Protein AF-A0A0N4YK88-F1 (afdb_monomer)

pLDDT: mean 79.23, std 15.69, range [32.47, 96.56]

Radius of gyration: 29.11 Å; Cα contacts (8 Å, |Δi|>4): 295; chains: 1; bounding box: 66×44×92 Å

InterPro domains:
  IPR011989 Armadillo-like helical [G3DSA:1.25.10.10] (13-300)
  IPR016024 Armadillo-type fold [SSF48371] (65-293)
  IPR019538 26S proteasome non-ATPase regulatory subunit 5 [PF10508] (66-195)
  IPR019538 26S proteasome non-ATPase regulatory subunit 5 [PF10508] (202-301)
  IPR019538 26S proteasome non-ATPase regulatory subunit 5 [PTHR13554] (64-194)

Foldseek 3Di:
DLLVVLLVDDLVVLVVVLLVCLVPVVPCVVVPPPNLLSSLLSNLLPQPDPVPPDDDRHDDPSNLVSLLVLLVQCVDPDPVSVLSSLVSLLSNLLRDLRSLVCSVPSCSLVSLLVQCVVLVPDPPSVSSNLSSLSSCLSSCLNPLCVCVVRVVNVVSLVVCVLVVVVDDPVSNVSSVSSVCSLVVDPSSVVSVCVNCPPQRVVLSVQCVVDPCSLVVLVVQLQDPDVVSVVVSLVVLLVQLLHQSSVVSQVPDPCSLVVLLQQQSDPDPVSSVSSLVSLVSNLPDPHPVCDPVNNVSSVVSVVDDHDDPVVVVVD

Nearest PDB structures (foldseek):
  5vqi-assembly1_B  TM=4.913E-01  e=1.282E-03  Neurospora crassa
  3bct-assembly1_A  TM=4.184E-01  e=1.782E-03  Mus musculus
  7vps-assembly2_B  TM=5.059E-01  e=8.883E-03  Nakaseomyces glabratus CBS 138
  8eic-assembly1_A  TM=4.258E-01  e=2.198E-02  Homo sapiens
  8eib-assembly1_A  TM=3.967E-01  e=2.487E-02  Homo sapiens

Solvent-accessible surface area (backbone atoms only — not comparable to full-atom values): 17555 Å² total; per-residue (Å²): 108,69,39,62,52,53,62,72,46,60,70,69,58,50,51,52,50,51,45,52,49,56,78,38,42,88,76,42,61,87,70,37,94,51,59,51,54,29,50,50,34,37,43,25,62,45,62,56,54,80,92,62,74,90,64,98,68,67,93,49,83,73,48,47,68,57,55,51,50,44,49,51,33,57,72,44,91,49,63,68,54,20,48,52,32,43,51,27,53,24,40,19,22,61,46,33,69,72,44,24,50,53,47,62,71,63,52,40,57,63,55,42,48,54,47,37,60,55,25,73,78,36,94,82,32,71,66,56,34,58,48,34,51,52,29,50,24,36,39,28,58,76,40,43,64,46,54,71,77,40,62,67,53,55,59,51,43,50,50,44,57,74,44,37,88,79,44,54,76,68,56,41,51,49,26,52,54,32,50,48,30,42,59,66,43,68,67,23,43,54,50,49,44,71,72,58,33,68,61,53,52,51,48,53,59,55,53,73,70,36,90,61,41,69,60,49,46,57,52,44,42,71,44,99,42,69,72,54,20,47,52,33,49,53,49,48,50,63,38,51,75,31,72,62,37,43,54,54,45,71,70,36,87,65,42,62,61,56,74,62,43,73,79,80,48,87,47,72,65,56,39,48,53,54,51,50,40,53,51,51,50,65,71,43,92,50,84,87,58,37,74,71,55,40,52,57,59,54,43,58,78,68,56,75,77,79,55,73,76,60,65,77,74,110

Sequence (314 aa):
MLLTTLETSPPHVVAALAVHLAAHQDVVTPLLNGVAQAVLVAFARRINHPDTYEQKGHYTAALEPMLQSLVNELSSDDVLVALTAMDALSDVAIGSPAAAEIVNESGAPQKIYHLLQSSKDAPDGGFIYPSCVKFFGSLCRVYPNLIVTFPSFVPAVIDMVMHFDLLDPAQRMLAFDTFAQIAYKREAKENLQNQLGDDLLLSQWFSYLGPPMPSVLLSLVQKPFPDLRMSALHTFGSLLSHHFGIQVFLGTTGFLDWLLDQSTEHEWEAGRLKADIIRSLINSNSPLIDAPLKLRMQAYFIAPKRNPEVEMML

Mean predicted aligned error: 13.58 Å

Structure (mmCIF, N/CA/C/O backbone):
data_AF-A0A0N4YK88-F1
#
_entry.id   AF-A0A0N4YK88-F1
#
loop_
_atom_site.group_PDB
_atom_site.id
_atom_site.type_symbol
_atom_site.label_atom_id
_atom_site.label_alt_id
_atom_site.label_comp_id
_atom_site.label_asym_id
_atom_site.label_entity_id
_atom_site.label_seq_id
_atom_site.pdbx_PDB_ins_code
_atom_site.Cartn_x
_atom_site.Cartn_y
_atom_site.Cartn_z
_atom_site.occupancy
_atom_site.B_iso_or_equiv
_atom_site.auth_seq_id
_atom_site.auth_comp_id
_atom_site.auth_asym_id
_atom_site.auth_atom_id
_atom_site.pdbx_PDB_model_num
ATOM 1 N N . MET A 1 1 ? -31.159 1.424 19.587 1.00 50.00 1 MET A N 1
ATOM 2 C CA . MET A 1 1 ? -31.870 2.497 20.315 1.00 50.00 1 MET A CA 1
ATOM 3 C C . MET A 1 1 ? -30.966 3.138 21.347 1.00 50.00 1 MET A C 1
ATOM 5 O O . MET A 1 1 ? -30.686 4.306 21.190 1.00 50.00 1 MET A O 1
ATOM 9 N N . LEU A 1 2 ? -30.458 2.396 22.337 1.00 56.22 2 LEU A N 1
ATOM 10 C CA . LEU A 1 2 ? -29.668 2.965 23.435 1.00 56.22 2 LEU A CA 1
ATOM 11 C C . LEU A 1 2 ? -28.347 3.623 22.983 1.00 56.22 2 LEU A C 1
ATOM 13 O O . LEU A 1 2 ? -28.059 4.732 23.415 1.00 56.22 2 LEU A O 1
ATOM 17 N N . LEU A 1 3 ? -27.608 3.003 22.051 1.00 53.44 3 LEU A N 1
ATOM 18 C CA . LEU A 1 3 ? -26.428 3.608 21.409 1.00 53.44 3 LEU A CA 1
ATOM 19 C C . LEU A 1 3 ? -26.774 4.951 20.752 1.00 53.44 3 LEU A C 1
ATOM 21 O O . LEU A 1 3 ? -26.141 5.959 21.033 1.00 53.44 3 LEU A O 1
ATOM 25 N N . THR A 1 4 ? -27.832 4.973 19.944 1.00 55.41 4 THR A N 1
ATOM 26 C CA . THR A 1 4 ? -28.309 6.173 19.253 1.00 55.41 4 THR A CA 1
ATOM 27 C C . THR A 1 4 ? -28.736 7.264 20.239 1.00 55.41 4 THR A C 1
ATOM 29 O O . THR A 1 4 ? -28.420 8.433 20.041 1.00 55.41 4 THR A O 1
ATOM 32 N N . THR A 1 5 ? -29.386 6.905 21.353 1.00 60.38 5 THR A N 1
ATOM 33 C CA . THR A 1 5 ? -29.720 7.871 22.411 1.00 60.38 5 THR A CA 1
ATOM 34 C C . THR A 1 5 ? -28.464 8.439 23.074 1.00 60.38 5 THR A C 1
ATOM 36 O O . THR A 1 5 ? -28.380 9.645 23.308 1.00 60.38 5 THR A O 1
ATOM 39 N N . LEU A 1 6 ? -27.467 7.596 23.353 1.00 61.59 6 LEU A N 1
ATOM 40 C CA . LEU A 1 6 ? -26.198 8.011 23.956 1.00 61.59 6 LEU A CA 1
ATOM 41 C C . LEU A 1 6 ? -25.365 8.885 23.012 1.00 61.59 6 LEU A C 1
ATOM 43 O O . LEU A 1 6 ? -24.774 9.866 23.460 1.00 61.59 6 LEU A O 1
ATOM 47 N N . GLU A 1 7 ? -25.384 8.600 21.711 1.00 58.22 7 GLU A N 1
ATOM 48 C CA . GLU A 1 7 ? -24.771 9.436 20.673 1.00 58.22 7 GLU A CA 1
ATOM 49 C C . GLU A 1 7 ? -25.406 10.827 20.608 1.00 58.22 7 GLU A C 1
ATOM 51 O O . GLU A 1 7 ? -24.705 11.814 20.415 1.00 58.22 7 GLU A O 1
ATOM 56 N N . THR A 1 8 ? -26.716 10.935 20.841 1.00 64.88 8 THR A N 1
ATOM 57 C CA . THR A 1 8 ? -27.416 12.232 20.887 1.00 64.88 8 THR A CA 1
ATOM 58 C C . THR A 1 8 ? -27.347 12.942 22.246 1.00 64.88 8 THR A C 1
ATOM 60 O O . THR A 1 8 ? -27.716 14.109 22.345 1.00 64.88 8 THR A O 1
ATOM 63 N N . SER A 1 9 ? -26.869 12.275 23.304 1.00 61.91 9 SER A N 1
ATOM 64 C CA . SER A 1 9 ? -26.809 12.839 24.666 1.00 61.91 9 SER A CA 1
ATOM 65 C C . SER A 1 9 ? -25.660 13.854 24.824 1.00 61.91 9 SER A C 1
ATOM 67 O O . SER A 1 9 ? -24.787 13.905 23.970 1.00 61.91 9 SER A O 1
ATOM 69 N N . PRO A 1 10 ? -25.582 14.677 25.880 1.00 64.81 10 PRO A N 1
ATOM 70 C CA . PRO A 1 10 ? -24.392 15.498 26.141 1.00 64.81 10 PRO A CA 1
ATOM 71 C C . PRO A 1 10 ? -23.176 14.665 26.617 1.00 64.81 10 PRO A C 1
ATOM 73 O O . PRO A 1 10 ? -23.370 13.696 27.354 1.00 64.81 10 PRO A O 1
ATOM 76 N N . PRO A 1 11 ? -21.918 15.043 26.299 1.00 59.09 11 PRO A N 1
ATOM 77 C CA . PRO A 1 11 ? -20.722 14.259 26.656 1.00 59.09 11 PRO A CA 1
ATOM 78 C C . PRO A 1 11 ? -20.557 13.995 28.161 1.00 59.09 11 PRO A C 1
ATOM 80 O O . PRO A 1 11 ? -20.231 12.881 28.567 1.00 59.09 11 PRO A O 1
ATOM 83 N N . HIS A 1 12 ? -20.852 14.990 29.004 1.00 62.16 12 HIS A N 1
ATOM 84 C CA . HIS A 1 12 ? -20.774 14.856 30.463 1.00 62.16 12 HIS A CA 1
ATOM 85 C C . HIS A 1 12 ? -21.791 13.848 31.027 1.00 62.16 12 HIS A C 1
ATOM 87 O O . HIS A 1 12 ? -21.511 13.201 32.032 1.00 62.16 12 HIS A O 1
ATOM 93 N N . VAL A 1 13 ? -22.946 13.671 30.369 1.00 65.69 13 VAL A N 1
ATOM 94 C CA . VAL A 1 13 ? -23.957 12.670 30.753 1.00 65.69 13 VAL A CA 1
ATOM 95 C C . VAL A 1 13 ? -23.439 11.265 30.468 1.00 65.69 13 VAL A C 1
ATOM 97 O O . VAL A 1 13 ? -23.564 10.381 31.311 1.00 65.69 13 VAL A O 1
ATOM 100 N N . VAL A 1 14 ? -22.803 11.069 29.309 1.00 63.84 14 VAL A N 1
ATOM 101 C CA . VAL A 1 14 ? -22.200 9.782 28.936 1.00 63.84 14 VAL A CA 1
ATOM 102 C C . VAL A 1 14 ? -21.034 9.443 29.870 1.00 63.84 14 VAL A C 1
ATOM 104 O O . VAL A 1 14 ? -20.944 8.313 30.337 1.00 63.84 14 VAL A O 1
ATOM 107 N N . ALA A 1 15 ? -20.191 10.423 30.213 1.00 60.78 15 ALA A N 1
ATOM 108 C CA . ALA A 1 15 ? -19.085 10.237 31.152 1.00 60.78 15 ALA A CA 1
ATOM 109 C C . ALA A 1 15 ? -19.565 9.901 32.575 1.00 60.78 15 ALA A C 1
ATOM 111 O O . ALA A 1 15 ? -19.050 8.973 33.194 1.00 60.78 15 ALA A O 1
ATOM 112 N N . ALA A 1 16 ? -20.577 10.607 33.088 1.00 64.88 16 ALA A N 1
ATOM 113 C CA . ALA A 1 16 ? -21.151 10.317 34.402 1.00 64.88 16 ALA A CA 1
ATOM 114 C C . ALA A 1 16 ? -21.800 8.925 34.448 1.00 64.88 16 ALA A C 1
ATOM 116 O O . ALA A 1 16 ? -21.626 8.196 35.424 1.00 64.88 16 ALA A O 1
ATOM 117 N N . LEU A 1 17 ? -22.501 8.534 33.377 1.00 68.38 17 LEU A N 1
ATOM 118 C CA . LEU A 1 17 ? -23.075 7.199 33.243 1.00 68.38 17 LEU A CA 1
ATOM 119 C C . LEU A 1 17 ? -21.982 6.125 33.210 1.00 68.38 17 LEU A C 1
ATOM 121 O O . LEU A 1 17 ? -22.100 5.124 33.906 1.00 68.38 17 LEU A O 1
ATOM 125 N N . ALA A 1 18 ? -20.905 6.349 32.455 1.00 64.44 18 ALA A N 1
ATOM 126 C CA . ALA A 1 18 ? -19.758 5.451 32.391 1.00 64.44 18 ALA A CA 1
ATOM 127 C C . ALA A 1 18 ? -19.110 5.258 33.777 1.00 64.44 18 ALA A C 1
ATOM 129 O O . ALA A 1 18 ? -18.973 4.128 34.238 1.00 64.44 18 ALA A O 1
ATOM 130 N N . VAL A 1 19 ? -18.819 6.346 34.499 1.00 64.19 19 VAL A N 1
ATOM 131 C CA . VAL A 1 19 ? -18.274 6.283 35.871 1.00 64.19 19 VAL A CA 1
ATOM 132 C C . VAL A 1 19 ? -19.220 5.543 36.822 1.00 64.19 19 VAL A C 1
ATOM 134 O O . VAL A 1 19 ? -18.773 4.731 37.630 1.00 64.19 19 VAL A O 1
ATOM 137 N N . HIS A 1 20 ? -20.528 5.784 36.716 1.00 69.50 20 HIS A N 1
ATOM 138 C CA . HIS A 1 20 ? -21.523 5.101 37.541 1.00 69.50 20 HIS A CA 1
ATOM 139 C C . HIS A 1 20 ? -21.586 3.594 37.249 1.00 69.50 20 HIS A C 1
ATOM 141 O O . HIS A 1 20 ? -21.640 2.790 38.175 1.00 69.50 20 HIS A O 1
ATOM 147 N N . LEU A 1 21 ? -21.525 3.199 35.974 1.00 66.31 21 LEU A N 1
ATOM 148 C CA . LEU A 1 21 ? -21.486 1.793 35.564 1.00 66.31 21 LEU A CA 1
ATOM 149 C C . LEU A 1 21 ? -20.201 1.101 36.037 1.00 66.31 21 LEU A C 1
ATOM 151 O O . LEU A 1 21 ? -20.267 -0.026 36.522 1.00 66.31 21 LEU A O 1
ATOM 155 N N . ALA A 1 22 ? -19.054 1.782 35.948 1.00 61.84 22 ALA A N 1
ATOM 156 C CA . ALA A 1 22 ? -17.775 1.273 36.440 1.00 61.84 22 ALA A CA 1
ATOM 157 C C . ALA A 1 22 ? -17.793 1.045 37.961 1.00 61.84 22 ALA A C 1
ATOM 159 O O . ALA A 1 22 ? -17.325 0.014 38.436 1.00 61.84 22 ALA A O 1
ATOM 160 N N . ALA A 1 23 ? -18.384 1.971 38.723 1.00 67.56 23 ALA A N 1
ATOM 161 C CA . ALA A 1 23 ? -18.494 1.878 40.180 1.00 67.56 23 ALA A CA 1
ATOM 162 C C . ALA A 1 23 ? -19.473 0.792 40.670 1.00 67.56 23 ALA A C 1
ATOM 164 O O . ALA A 1 23 ? -19.439 0.424 41.844 1.00 67.56 23 ALA A O 1
ATOM 165 N N . HIS A 1 24 ? -20.344 0.283 39.794 1.00 68.44 24 HIS A N 1
ATOM 166 C CA . HIS A 1 24 ? -21.363 -0.718 40.117 1.00 68.44 24 HIS A CA 1
ATOM 167 C C . HIS A 1 24 ? -21.248 -1.977 39.246 1.00 68.44 24 HIS A C 1
ATOM 169 O O . HIS A 1 24 ? -22.262 -2.604 38.930 1.00 68.44 24 HIS A O 1
ATOM 175 N N . GLN A 1 25 ? -20.023 -2.365 38.871 1.00 58.56 25 GLN A N 1
ATOM 176 C CA . GLN A 1 25 ? -19.756 -3.519 38.006 1.00 58.56 25 GLN A CA 1
ATOM 177 C C . GLN A 1 25 ? -20.543 -4.767 38.431 1.00 58.56 25 GLN A C 1
ATOM 179 O O . GLN A 1 25 ? -21.223 -5.361 37.602 1.00 58.56 25 GLN A O 1
ATOM 184 N N . ASP A 1 26 ? -20.554 -5.117 39.713 1.00 58.25 26 ASP A N 1
ATOM 185 C CA . ASP A 1 26 ? -21.172 -6.335 40.260 1.00 58.25 26 ASP A CA 1
ATOM 186 C C . ASP A 1 26 ? -22.677 -6.457 39.946 1.00 58.25 26 ASP A C 1
ATOM 188 O O . ASP A 1 26 ? -23.192 -7.549 39.708 1.00 58.25 26 ASP A O 1
ATOM 192 N N . VAL A 1 27 ? -23.384 -5.323 39.930 1.00 58.81 27 VAL A N 1
ATOM 193 C CA . VAL A 1 27 ? -24.835 -5.243 39.684 1.00 58.81 27 VAL A CA 1
ATOM 194 C C . VAL A 1 27 ? -25.131 -5.169 38.192 1.00 58.81 27 VAL A C 1
ATOM 196 O O . VAL A 1 27 ? -26.159 -5.658 37.724 1.00 58.81 27 VAL A O 1
ATOM 199 N N . VAL A 1 28 ? -24.232 -4.540 37.441 1.00 53.88 28 VAL A N 1
ATOM 200 C CA . VAL A 1 28 ? -24.436 -4.259 36.027 1.00 53.88 28 VAL A CA 1
ATOM 201 C C . VAL A 1 28 ? -24.018 -5.471 35.189 1.00 53.88 28 VAL A C 1
ATOM 203 O O . VAL A 1 28 ? -24.766 -5.827 34.293 1.00 53.88 28 VAL A O 1
ATOM 206 N N . THR A 1 29 ? -22.936 -6.185 35.521 1.00 52.03 29 THR A N 1
ATOM 207 C CA . THR A 1 29 ? -22.368 -7.328 34.757 1.00 52.03 29 THR A CA 1
ATOM 208 C C . THR A 1 29 ? -23.395 -8.335 34.191 1.00 52.03 29 THR A C 1
ATOM 210 O O . THR A 1 29 ? -23.269 -8.699 33.023 1.00 52.03 29 THR A O 1
ATOM 213 N N . PRO A 1 30 ? -24.462 -8.747 34.907 1.00 50.50 30 PRO A N 1
ATOM 214 C CA . PRO A 1 30 ? -25.495 -9.643 34.360 1.00 50.50 30 PRO A CA 1
ATOM 215 C C . PRO A 1 30 ? -26.410 -9.007 33.292 1.00 50.50 30 PRO A C 1
ATOM 217 O O . PRO A 1 30 ? -27.019 -9.712 32.493 1.00 50.50 30 PRO A O 1
ATOM 220 N N . LEU A 1 31 ? -26.532 -7.678 33.281 1.00 45.66 31 LEU A N 1
ATOM 221 C CA . LEU A 1 31 ? -27.325 -6.875 32.339 1.00 45.66 31 LEU A CA 1
ATOM 222 C C . LEU A 1 31 ? -26.514 -6.457 31.086 1.00 45.66 31 LEU A C 1
ATOM 224 O O . LEU A 1 31 ? -27.048 -5.764 30.217 1.00 45.66 31 LEU A O 1
ATOM 228 N N . LEU A 1 32 ? -25.226 -6.831 30.991 1.00 49.31 32 LEU A N 1
ATOM 229 C CA . LEU A 1 32 ? -24.221 -6.149 30.157 1.00 49.31 32 LEU A CA 1
ATOM 230 C C . LEU A 1 32 ? -23.923 -6.701 28.761 1.00 49.31 32 LEU A C 1
ATOM 232 O O . LEU A 1 32 ? -23.046 -6.149 28.106 1.00 49.31 32 LE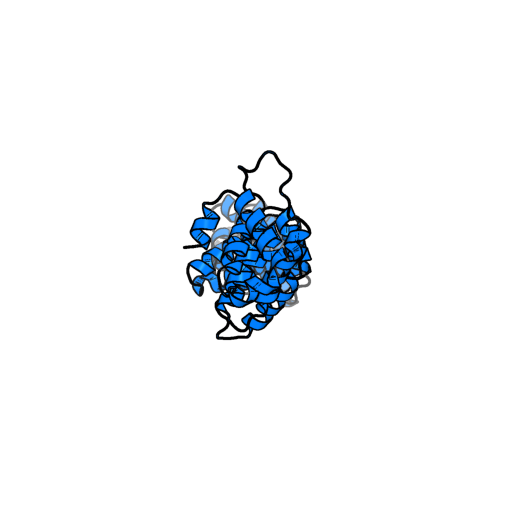U A O 1
ATOM 236 N N . ASN A 1 33 ? -24.673 -7.651 28.210 1.00 54.03 33 ASN A N 1
ATOM 237 C CA . ASN A 1 33 ? -24.388 -8.158 26.852 1.00 54.03 33 ASN A CA 1
ATOM 238 C C . ASN A 1 33 ? -24.760 -7.190 25.695 1.00 54.03 33 ASN A C 1
ATOM 240 O O . ASN A 1 33 ? -24.930 -7.615 24.561 1.00 54.03 33 ASN A O 1
ATOM 244 N N . GLY A 1 34 ? -24.893 -5.880 25.941 1.00 50.47 34 GLY A N 1
ATOM 245 C CA . GLY A 1 34 ? -25.107 -4.901 24.861 1.00 50.47 34 GLY A CA 1
ATOM 246 C C . GLY A 1 34 ? -25.202 -3.436 25.297 1.00 50.47 34 GLY A C 1
ATOM 247 O O . GLY A 1 34 ? -24.898 -2.532 24.520 1.00 50.47 34 GLY A O 1
ATOM 248 N N . VAL A 1 35 ? -25.575 -3.168 26.554 1.00 48.41 35 VAL A N 1
ATOM 249 C CA . VAL A 1 35 ? -25.682 -1.797 27.094 1.00 48.41 35 VAL A CA 1
ATOM 250 C C . VAL A 1 35 ? -24.301 -1.209 27.414 1.00 48.41 35 VAL A C 1
ATOM 252 O O . VAL A 1 35 ? -24.068 -0.050 27.082 1.00 48.41 35 VAL A O 1
ATOM 255 N N . ALA A 1 36 ? -23.357 -1.989 27.967 1.00 52.53 36 ALA A N 1
ATOM 256 C CA . ALA A 1 36 ? -21.974 -1.524 28.157 1.00 52.53 36 ALA A CA 1
ATOM 257 C C . ALA A 1 36 ? -21.275 -1.302 26.828 1.00 52.53 36 ALA A C 1
ATOM 259 O O . ALA A 1 36 ? -20.644 -0.268 26.697 1.00 52.53 36 ALA A O 1
ATOM 260 N N . GLN A 1 37 ? -21.426 -2.193 25.844 1.00 50.75 37 GLN A N 1
ATOM 261 C CA . GLN A 1 37 ? -20.883 -1.969 24.502 1.00 50.75 37 GLN A CA 1
ATOM 262 C C . GLN A 1 37 ? -21.411 -0.674 23.893 1.00 50.75 37 GLN A C 1
ATOM 264 O O . GLN A 1 37 ? -20.630 0.130 23.403 1.00 50.75 37 GLN A O 1
ATOM 269 N N . ALA A 1 38 ? -22.717 -0.410 23.987 1.00 51.31 38 ALA A N 1
ATOM 270 C CA . ALA A 1 38 ? -23.281 0.840 23.493 1.00 51.31 38 ALA A CA 1
ATOM 271 C C . ALA A 1 38 ? -22.736 2.074 24.236 1.00 51.31 38 ALA A C 1
ATOM 273 O O . ALA A 1 38 ? -22.419 3.083 23.612 1.00 51.31 38 ALA A O 1
ATOM 274 N N . VAL A 1 39 ? -22.591 2.007 25.561 1.00 54.28 39 VAL A N 1
ATOM 275 C CA . VAL A 1 39 ? -22.012 3.102 26.356 1.00 54.28 39 VAL A CA 1
ATOM 276 C C . VAL A 1 39 ? -20.521 3.271 26.079 1.00 54.28 39 VAL A C 1
ATOM 278 O O . VAL A 1 39 ? -20.078 4.400 25.925 1.00 54.28 39 VAL A O 1
ATOM 281 N N . LEU A 1 40 ? -19.767 2.183 25.945 1.00 52.56 40 LEU A N 1
ATOM 282 C CA . LEU A 1 40 ? -18.345 2.158 25.613 1.00 52.56 40 LEU A CA 1
ATOM 283 C C . LEU A 1 40 ? -18.089 2.705 24.214 1.00 52.56 40 LEU A C 1
ATOM 285 O O . LEU A 1 40 ? -17.214 3.544 24.075 1.00 52.56 40 LEU A O 1
ATOM 289 N N . VAL A 1 41 ? -18.870 2.300 23.209 1.00 52.44 41 VAL A N 1
ATOM 290 C CA . VAL A 1 41 ? -18.798 2.805 21.827 1.00 52.44 41 VAL A CA 1
ATOM 291 C C . VAL A 1 41 ? -19.184 4.286 21.774 1.00 52.44 41 VAL A C 1
ATOM 293 O O . VAL A 1 41 ? -18.472 5.089 21.175 1.00 52.44 41 VAL A O 1
ATOM 296 N N . ALA A 1 42 ? -20.282 4.688 22.423 1.00 56.69 42 ALA A N 1
ATOM 297 C CA . ALA A 1 42 ? -20.707 6.090 22.453 1.00 56.69 42 ALA A CA 1
ATOM 298 C C . ALA A 1 42 ? -19.720 6.983 23.224 1.00 56.69 42 ALA A C 1
ATOM 300 O O . ALA A 1 42 ? -19.500 8.135 22.847 1.00 56.69 42 ALA A O 1
ATOM 301 N N . PHE A 1 43 ? -19.118 6.452 24.290 1.00 56.84 43 PHE A N 1
ATOM 302 C CA . PHE A 1 43 ? -18.058 7.109 25.043 1.00 56.84 43 PHE A CA 1
ATOM 303 C C . PHE A 1 43 ? -16.786 7.217 24.197 1.00 56.84 43 PHE A C 1
ATOM 305 O O . PHE A 1 43 ? -16.267 8.316 24.019 1.00 56.84 43 PHE A O 1
ATOM 312 N N . ALA A 1 44 ? -16.352 6.110 23.594 1.00 50.75 44 ALA A N 1
ATOM 313 C CA . ALA A 1 44 ? -15.201 6.004 22.709 1.00 50.75 44 ALA A CA 1
ATOM 314 C C . ALA A 1 44 ? -15.217 7.041 21.582 1.00 50.75 44 ALA A C 1
ATOM 316 O O . ALA A 1 44 ? -14.261 7.797 21.406 1.00 50.75 44 ALA A O 1
ATOM 317 N N . ARG A 1 45 ? -16.358 7.142 20.890 1.00 55.47 45 ARG A N 1
ATOM 318 C CA . ARG A 1 45 ? -16.618 8.103 19.806 1.00 55.47 45 ARG A CA 1
ATOM 319 C C . ARG A 1 45 ? -16.547 9.569 20.235 1.00 55.47 45 ARG A C 1
ATOM 321 O O . ARG A 1 45 ? -16.519 10.454 19.385 1.00 55.47 45 ARG A O 1
ATOM 328 N N . ARG A 1 46 ? -16.558 9.853 21.539 1.00 55.97 46 ARG A N 1
ATOM 329 C CA . ARG A 1 46 ? -16.685 11.206 22.100 1.00 55.97 46 ARG A CA 1
ATOM 330 C C . ARG A 1 46 ? -15.565 11.617 23.029 1.00 55.97 46 ARG A C 1
ATOM 332 O O . ARG A 1 46 ? -15.655 12.696 23.610 1.00 55.97 46 ARG A O 1
ATOM 339 N N . ILE A 1 47 ? -14.491 10.833 23.107 1.00 50.00 47 ILE A N 1
ATOM 340 C CA . ILE A 1 47 ? -13.347 11.154 23.962 1.00 50.00 47 ILE A CA 1
ATOM 341 C C . ILE A 1 47 ? -12.766 12.555 23.657 1.00 50.00 47 ILE A C 1
ATOM 343 O O . ILE A 1 47 ? -12.123 13.096 24.545 1.00 50.00 47 ILE A O 1
ATOM 347 N N . ASN A 1 48 ? -13.042 13.202 22.501 1.00 46.97 48 ASN A N 1
ATOM 348 C CA . ASN A 1 48 ? -12.702 14.621 22.245 1.00 46.97 48 ASN A CA 1
ATOM 349 C C . ASN A 1 48 ? -13.593 15.356 21.203 1.00 46.97 48 ASN A C 1
ATOM 351 O O . ASN A 1 48 ? -13.093 15.831 20.183 1.00 46.97 48 ASN A O 1
ATOM 355 N N . HIS A 1 49 ? -14.907 15.498 21.422 1.00 46.66 49 HIS A N 1
ATOM 356 C CA . HIS A 1 49 ? -15.737 16.315 20.514 1.00 46.66 49 HIS A CA 1
ATOM 357 C C . HIS A 1 49 ? -15.316 17.809 20.542 1.00 46.66 49 HIS A C 1
ATOM 359 O O . HIS A 1 49 ? -15.119 18.354 21.633 1.00 46.66 49 HIS A O 1
ATOM 365 N N . PRO A 1 50 ? -15.203 18.504 19.392 1.00 42.03 50 PRO A N 1
ATOM 366 C CA . PRO A 1 50 ? -14.758 19.900 19.342 1.00 42.03 50 PRO A CA 1
ATOM 367 C C . PRO A 1 50 ? -15.693 20.870 20.077 1.00 42.03 50 PRO A C 1
ATOM 369 O O . PRO A 1 50 ? -15.203 21.807 20.684 1.00 42.03 50 PRO A O 1
ATOM 372 N N . ASP A 1 51 ? -17.003 20.619 20.158 1.00 45.06 51 ASP A N 1
ATOM 373 C CA . ASP A 1 51 ? -17.936 21.482 20.922 1.00 45.06 51 ASP A CA 1
ATOM 374 C C . ASP A 1 51 ? -17.834 21.344 22.461 1.00 45.06 51 ASP A C 1
ATOM 376 O O . ASP A 1 51 ? -18.678 21.854 23.194 1.00 45.06 51 ASP A O 1
ATOM 380 N N . THR A 1 52 ? -16.802 20.665 22.972 1.00 43.59 52 THR A N 1
ATOM 381 C CA . THR A 1 52 ? -16.510 20.523 24.414 1.00 43.59 52 THR A CA 1
ATOM 382 C C . THR A 1 52 ? -15.387 21.466 24.875 1.00 43.59 52 THR A C 1
ATOM 384 O O . THR A 1 52 ? -14.625 21.150 25.793 1.00 43.59 52 THR A O 1
ATOM 387 N N . TYR A 1 53 ? -15.255 22.634 24.235 1.00 37.50 53 TYR A N 1
ATOM 388 C CA . TYR A 1 53 ? -14.383 23.702 24.727 1.00 37.50 53 TYR A CA 1
ATOM 389 C C . TYR A 1 53 ? -14.926 24.239 26.058 1.00 37.50 53 TYR A C 1
ATOM 391 O O . TYR A 1 53 ? -16.096 24.582 26.165 1.00 37.50 53 TYR A O 1
ATOM 399 N N . GLU A 1 54 ? -14.030 24.325 27.045 1.00 32.47 54 GLU A N 1
ATOM 400 C CA . GLU A 1 54 ? -14.252 24.803 28.420 1.00 32.47 54 GLU A CA 1
ATOM 401 C C . GLU A 1 54 ? -14.755 23.767 29.440 1.00 32.47 54 GLU A C 1
ATOM 403 O O . GLU A 1 54 ? -15.771 23.968 30.092 1.00 32.47 54 GLU A O 1
ATOM 408 N N . GLN A 1 55 ? -13.991 22.684 29.650 1.00 33.84 55 GLN A N 1
ATOM 409 C CA . GLN A 1 55 ? -13.541 22.206 30.980 1.00 33.84 55 GLN A CA 1
ATOM 410 C C . GLN A 1 55 ? -12.899 20.808 30.863 1.00 33.84 55 GLN A C 1
ATOM 412 O O . GLN A 1 55 ? -13.593 19.829 30.634 1.00 33.84 55 GLN A O 1
ATOM 417 N N . LYS A 1 56 ? -11.567 20.720 31.036 1.00 39.62 56 LYS A N 1
ATOM 418 C CA . LYS A 1 56 ? -10.754 19.530 31.411 1.00 39.62 56 LYS A CA 1
ATOM 419 C C . LYS A 1 56 ? -11.456 18.143 31.375 1.00 39.62 56 LYS A C 1
ATOM 421 O O . LYS A 1 56 ? -11.636 17.522 32.419 1.00 39.62 56 LYS A O 1
ATOM 426 N N . GLY A 1 57 ? -11.794 17.631 30.192 1.00 44.88 57 GLY A N 1
ATOM 427 C CA . GLY A 1 57 ? -12.545 16.378 30.009 1.00 44.88 57 GLY A CA 1
ATOM 428 C C . GLY A 1 57 ? -11.720 15.239 29.408 1.00 44.88 57 GLY A C 1
ATOM 429 O O . GLY A 1 57 ? -12.142 14.632 28.432 1.00 44.88 57 GLY A O 1
ATOM 430 N N . HIS A 1 58 ? -10.525 14.986 29.942 1.00 50.84 58 HIS A N 1
ATOM 431 C CA . HIS A 1 58 ? -9.694 13.853 29.530 1.00 50.84 58 HIS A CA 1
ATOM 432 C C . HIS A 1 58 ? -10.268 12.533 30.058 1.00 50.84 58 HIS A C 1
ATOM 434 O O . HIS A 1 58 ? -10.980 12.515 31.064 1.00 50.84 58 HIS A O 1
ATOM 440 N N . TYR A 1 59 ? -9.910 11.420 29.413 1.00 52.06 59 TYR A N 1
ATOM 441 C CA . TYR A 1 59 ? -9.945 10.102 30.046 1.00 52.06 59 TYR A CA 1
ATOM 442 C C . TYR A 1 59 ? -9.424 10.205 31.486 1.00 52.06 59 TYR A C 1
ATOM 444 O O . TYR A 1 59 ? -8.384 10.814 31.745 1.00 52.06 59 TYR A O 1
ATOM 452 N N . THR A 1 60 ? -10.181 9.654 32.429 1.00 54.03 60 THR A N 1
ATOM 453 C CA . THR A 1 60 ? -9.836 9.664 33.852 1.00 54.03 60 THR A CA 1
ATOM 454 C C . THR A 1 60 ? -9.491 8.246 34.281 1.00 54.03 60 THR A C 1
ATOM 456 O O . THR A 1 60 ? -10.047 7.294 33.739 1.00 54.03 60 THR A O 1
ATOM 459 N N . ALA A 1 61 ? -8.628 8.091 35.289 1.00 58.84 61 ALA A N 1
ATOM 460 C CA . ALA A 1 61 ? -8.272 6.775 35.834 1.00 58.84 61 ALA A CA 1
ATOM 461 C C . ALA A 1 61 ? -9.503 5.946 36.269 1.00 58.84 61 ALA A C 1
ATOM 463 O O . ALA A 1 61 ? -9.476 4.723 36.254 1.00 58.84 61 ALA A O 1
ATOM 464 N N . ALA A 1 62 ? -10.626 6.601 36.585 1.00 54.22 62 ALA A N 1
ATOM 465 C CA . ALA A 1 62 ? -11.889 5.934 36.903 1.00 54.22 62 ALA A CA 1
ATOM 466 C C . ALA A 1 62 ? -12.498 5.136 35.728 1.00 54.22 62 ALA A C 1
ATOM 468 O O . ALA A 1 62 ? -13.363 4.294 35.951 1.00 54.22 62 ALA A O 1
ATOM 469 N N . LEU A 1 63 ? -12.075 5.400 34.489 1.00 60.78 63 LEU A N 1
ATOM 470 C CA . LEU A 1 63 ? -12.589 4.769 33.267 1.00 60.78 63 LEU A CA 1
ATOM 471 C C . LEU A 1 63 ? -11.678 3.656 32.733 1.00 60.78 63 LEU A C 1
ATOM 473 O O . LEU A 1 63 ? -12.046 2.955 31.791 1.00 60.78 63 LEU A O 1
ATOM 477 N N . GLU A 1 64 ? -10.521 3.455 33.360 1.00 67.69 64 GLU A N 1
ATOM 478 C CA . GLU A 1 64 ? -9.593 2.370 33.045 1.00 67.69 64 GLU A CA 1
ATOM 479 C C . GLU A 1 64 ? -10.231 0.975 33.107 1.00 67.69 64 GLU A C 1
ATOM 481 O O . GLU A 1 64 ? -10.045 0.211 32.157 1.00 67.69 64 GLU A O 1
ATOM 486 N N . PRO A 1 65 ? -11.085 0.640 34.097 1.00 68.56 65 PRO A N 1
ATOM 487 C CA . PRO A 1 65 ? -11.755 -0.661 34.124 1.00 68.56 65 PRO A CA 1
ATOM 488 C C . PRO A 1 65 ? -12.664 -0.896 32.911 1.00 68.56 65 PRO A C 1
ATOM 490 O O . PRO A 1 65 ? -12.798 -2.023 32.435 1.00 68.56 65 PRO A O 1
ATOM 493 N N . MET A 1 66 ? -13.283 0.166 32.389 1.00 67.44 66 MET A N 1
ATOM 494 C CA . MET A 1 66 ? -14.165 0.091 31.224 1.00 67.44 66 MET A CA 1
ATOM 495 C C . MET A 1 66 ? -13.371 -0.123 29.938 1.00 67.44 66 MET A C 1
ATOM 497 O O . MET A 1 66 ? -13.719 -0.998 29.145 1.00 67.44 66 MET A O 1
ATOM 501 N N . LEU A 1 67 ? -12.275 0.620 29.758 1.00 74.44 67 LEU A N 1
ATOM 502 C CA . LEU A 1 67 ? -11.353 0.387 28.649 1.00 74.44 67 LEU A CA 1
ATOM 503 C C . LEU A 1 67 ? -10.806 -1.042 28.699 1.00 74.44 67 LEU A C 1
ATOM 505 O O . LEU A 1 67 ? -10.834 -1.742 27.693 1.00 74.44 67 LEU A O 1
ATOM 509 N N . GLN A 1 68 ? -10.393 -1.512 29.877 1.00 82.44 68 GLN A N 1
ATOM 510 C CA . GLN A 1 68 ? -9.887 -2.870 30.036 1.00 82.44 68 GLN A CA 1
ATOM 511 C C . GLN A 1 68 ? -10.954 -3.931 29.730 1.00 82.44 68 GLN A C 1
ATOM 513 O O . GLN A 1 68 ? -10.635 -4.958 29.133 1.00 82.44 68 GLN A O 1
ATOM 518 N N . SER A 1 69 ? -12.221 -3.680 30.077 1.00 77.19 69 SER A N 1
ATOM 519 C CA . SER A 1 69 ? -13.344 -4.539 29.680 1.00 77.19 69 SER A CA 1
ATOM 520 C C . SER A 1 69 ? -13.464 -4.635 28.158 1.00 77.19 69 SER A C 1
ATOM 522 O O . SER A 1 69 ? -13.541 -5.738 27.624 1.00 77.19 69 SER A O 1
ATOM 524 N N . LEU A 1 70 ? -13.390 -3.503 27.452 1.00 78.56 70 LEU A N 1
ATOM 525 C CA . LEU A 1 70 ? -13.428 -3.461 25.987 1.00 78.56 70 LEU A CA 1
ATOM 526 C C . LEU A 1 70 ? -12.233 -4.201 25.360 1.00 78.56 70 LEU A C 1
ATOM 528 O O . LEU A 1 70 ? -12.384 -4.950 24.400 1.00 78.56 70 LEU A O 1
ATOM 532 N N . VAL A 1 71 ? -11.038 -4.058 25.940 1.00 87.19 71 VAL A N 1
ATOM 533 C CA . VAL A 1 71 ? -9.840 -4.806 25.519 1.00 87.19 71 VAL A CA 1
ATOM 534 C C . VAL A 1 71 ? -9.977 -6.308 25.793 1.00 87.19 71 VAL A C 1
ATOM 536 O O . VAL A 1 71 ? -9.384 -7.131 25.090 1.00 87.19 71 VAL A O 1
ATOM 539 N N . ASN A 1 72 ? -10.738 -6.709 26.809 1.00 86.94 72 ASN A N 1
ATOM 540 C CA . ASN A 1 72 ? -11.015 -8.116 27.093 1.00 86.94 72 ASN A CA 1
ATOM 541 C C . ASN A 1 72 ? -12.021 -8.718 26.102 1.00 86.94 72 ASN A C 1
ATOM 543 O O . ASN A 1 72 ? -11.845 -9.872 25.719 1.00 86.94 72 ASN A O 1
ATOM 547 N N . GLU A 1 73 ? -12.983 -7.933 25.609 1.00 87.00 73 GLU A N 1
ATOM 548 C CA . GLU A 1 73 ? -13.940 -8.352 24.570 1.00 87.00 73 GLU A CA 1
ATOM 549 C C . GLU A 1 73 ? -13.278 -8.711 23.229 1.00 87.00 73 GLU A C 1
ATOM 551 O O . GLU A 1 73 ? -13.821 -9.519 22.479 1.00 87.00 73 GLU A O 1
ATOM 556 N N . LEU A 1 74 ? -12.068 -8.210 22.946 1.00 89.62 74 LEU A N 1
ATOM 557 C CA . LEU A 1 74 ? -11.269 -8.632 21.783 1.00 89.62 74 LEU A CA 1
ATOM 558 C C . LEU A 1 74 ? -10.964 -10.138 21.767 1.00 89.62 74 LEU A C 1
ATOM 560 O O . LEU A 1 74 ? -10.630 -10.689 20.724 1.00 89.62 74 LEU A O 1
ATOM 564 N N . SER A 1 75 ? -11.025 -10.791 22.928 1.00 89.62 75 SER A N 1
ATOM 565 C CA . SER A 1 75 ? -10.791 -12.229 23.096 1.00 89.62 75 SER A CA 1
ATOM 566 C C . SER A 1 75 ? -12.096 -13.022 23.253 1.00 89.62 75 SER A C 1
ATOM 568 O O . SER A 1 75 ? -12.057 -14.150 23.730 1.00 89.62 75 SER A O 1
ATOM 570 N N . SER A 1 76 ? -13.241 -12.425 22.910 1.00 86.69 76 SER A N 1
ATOM 571 C CA . SER A 1 76 ? -14.552 -13.079 22.954 1.00 86.69 76 SER A CA 1
ATOM 572 C C . SER A 1 76 ? -14.659 -14.207 21.924 1.00 86.69 76 SER A C 1
ATOM 574 O O . SER A 1 76 ? -14.204 -14.057 20.791 1.00 86.69 76 SER A O 1
ATOM 576 N N . ASP A 1 77 ? -15.338 -15.296 22.295 1.00 84.31 77 ASP A N 1
ATOM 577 C CA . ASP A 1 77 ? -15.721 -16.370 21.365 1.00 84.31 77 ASP A CA 1
ATOM 578 C C . ASP A 1 77 ? -16.769 -15.894 20.339 1.00 84.31 77 ASP A C 1
ATOM 580 O O . ASP A 1 77 ? -16.888 -16.447 19.245 1.00 84.31 77 ASP A O 1
ATOM 584 N N . ASP A 1 78 ? -17.532 -14.849 20.679 1.00 83.94 78 ASP A N 1
ATOM 585 C CA . ASP A 1 78 ? -18.457 -14.193 19.757 1.00 83.94 78 ASP A CA 1
ATOM 586 C C . ASP A 1 78 ? -17.707 -13.178 18.878 1.00 83.94 78 ASP A C 1
ATOM 588 O O . ASP A 1 78 ? -17.289 -12.107 19.333 1.00 83.94 78 ASP A O 1
ATOM 592 N N . VAL A 1 79 ? -17.580 -13.514 17.592 1.00 83.94 79 VAL A N 1
ATOM 593 C CA . VAL A 1 79 ? -16.923 -12.693 16.564 1.00 83.94 79 VAL A CA 1
ATOM 594 C C . VAL A 1 79 ? -17.552 -11.301 16.456 1.00 83.94 79 VAL A C 1
ATOM 596 O O . VAL A 1 79 ? -16.827 -10.327 16.264 1.00 83.94 79 VAL A O 1
ATOM 599 N N . LEU A 1 80 ? -18.874 -11.162 16.610 1.00 83.69 80 LEU A N 1
ATOM 600 C CA . LEU A 1 80 ? -19.541 -9.857 16.519 1.00 83.69 80 LEU A CA 1
ATOM 601 C C . LEU A 1 80 ? -19.174 -8.954 17.700 1.00 83.69 80 LEU A C 1
ATOM 603 O O . LEU A 1 80 ? -19.013 -7.745 17.521 1.00 83.69 80 LEU A O 1
ATOM 607 N N . VAL A 1 81 ? -18.992 -9.534 18.888 1.00 83.12 81 VAL A N 1
ATOM 608 C CA . VAL A 1 81 ? -18.516 -8.813 20.077 1.00 83.12 81 VAL A CA 1
ATOM 609 C C . VAL A 1 81 ? -17.085 -8.325 19.858 1.00 83.12 81 VAL A C 1
ATOM 611 O O . VAL A 1 81 ? -16.816 -7.138 20.039 1.00 83.12 81 VAL A O 1
ATOM 614 N N . ALA A 1 82 ? -16.193 -9.198 19.379 1.00 87.38 82 ALA A N 1
ATOM 615 C CA . ALA A 1 82 ? -14.806 -8.833 19.092 1.00 87.38 82 ALA A CA 1
ATOM 616 C C . ALA A 1 82 ? -14.696 -7.741 18.007 1.00 87.38 82 ALA A C 1
ATOM 618 O O . ALA A 1 82 ? -13.919 -6.795 18.155 1.00 87.38 82 ALA A O 1
ATOM 619 N N . LEU A 1 83 ? -15.505 -7.827 16.942 1.00 85.31 83 LEU A N 1
ATOM 620 C CA . LEU A 1 83 ? -15.588 -6.802 15.892 1.00 85.31 83 LEU A CA 1
ATOM 621 C C . LEU A 1 83 ? -16.080 -5.461 16.439 1.00 85.31 83 LEU A C 1
ATOM 623 O O . LEU A 1 83 ? -15.470 -4.428 16.168 1.00 85.31 83 LEU A O 1
ATOM 627 N N . THR A 1 84 ? -17.139 -5.480 17.251 1.00 82.75 84 THR A N 1
ATOM 628 C CA . THR A 1 84 ? -17.695 -4.269 17.873 1.00 82.75 84 THR A CA 1
ATOM 629 C C . THR A 1 84 ? -16.667 -3.602 18.787 1.00 82.75 84 THR A C 1
ATOM 631 O O . THR A 1 84 ? -16.521 -2.379 18.761 1.00 82.75 84 THR A O 1
ATOM 634 N N . ALA A 1 85 ? -15.906 -4.394 19.547 1.00 85.56 85 ALA A N 1
ATOM 635 C CA . ALA A 1 85 ? -14.830 -3.891 20.390 1.00 85.56 85 ALA A CA 1
ATOM 636 C C . ALA A 1 85 ? -13.687 -3.263 19.572 1.00 85.56 85 ALA A C 1
ATOM 638 O O . ALA A 1 85 ? -13.233 -2.164 19.897 1.00 85.56 85 ALA A O 1
ATOM 639 N N . MET A 1 86 ? -13.251 -3.906 18.480 1.00 89.25 86 MET A N 1
ATOM 640 C CA . MET A 1 86 ? -12.234 -3.344 17.577 1.00 89.25 86 MET A CA 1
ATOM 641 C C . MET A 1 86 ? -12.686 -2.042 16.914 1.00 89.25 86 MET A C 1
ATOM 643 O O . MET A 1 86 ? -11.905 -1.090 16.839 1.00 89.25 86 MET A O 1
ATOM 647 N N . ASP A 1 87 ? -13.932 -1.976 16.445 1.00 84.50 87 ASP A N 1
ATOM 648 C CA . ASP A 1 87 ? -14.483 -0.762 15.842 1.00 84.50 87 ASP A CA 1
ATOM 649 C C . ASP A 1 87 ? -14.564 0.376 16.860 1.00 84.50 87 ASP A C 1
ATOM 651 O O . ASP A 1 87 ? -14.144 1.492 16.558 1.00 84.50 87 ASP A O 1
ATOM 655 N N . ALA A 1 88 ? -15.009 0.089 18.087 1.00 80.19 88 ALA A N 1
ATOM 656 C CA . ALA A 1 88 ? -15.025 1.065 19.171 1.00 80.19 88 ALA A CA 1
ATOM 657 C C . ALA A 1 88 ? -13.622 1.625 19.441 1.00 80.19 88 ALA A C 1
ATOM 659 O O . ALA A 1 88 ? -13.443 2.839 19.489 1.00 80.19 88 ALA A O 1
ATOM 660 N N . LEU A 1 89 ? -12.617 0.753 19.573 1.00 86.25 89 LEU A N 1
ATOM 661 C CA . LEU A 1 89 ? -11.224 1.146 19.808 1.00 86.25 89 LEU A CA 1
ATOM 662 C C . LEU A 1 89 ? -10.633 1.941 18.635 1.00 86.25 89 LEU A C 1
ATOM 664 O O . LEU A 1 89 ? -9.869 2.880 18.854 1.00 86.25 89 LEU A O 1
ATOM 668 N N . SER A 1 90 ? -11.010 1.603 17.400 1.00 87.62 90 SER A N 1
ATOM 669 C CA . SER A 1 90 ? -10.623 2.365 16.206 1.00 87.62 90 SER A CA 1
ATOM 670 C C . SER A 1 90 ? -11.222 3.773 16.237 1.00 87.62 90 SER A C 1
ATOM 672 O O . SER A 1 90 ? -10.509 4.751 16.022 1.00 87.62 90 SER A O 1
ATOM 674 N N . ASP A 1 91 ? -12.508 3.886 16.578 1.00 79.50 91 ASP A N 1
ATOM 675 C CA . ASP A 1 91 ? -13.201 5.169 16.714 1.00 79.50 91 ASP A CA 1
ATOM 676 C C . ASP A 1 91 ? -12.564 6.034 17.825 1.00 79.50 91 ASP A C 1
ATOM 678 O O . ASP A 1 91 ? -12.379 7.238 17.626 1.00 79.50 91 ASP A O 1
ATOM 682 N N . VAL A 1 92 ? -12.144 5.431 18.956 1.00 76.00 92 VAL A N 1
ATOM 683 C CA . VAL A 1 92 ? -11.348 6.128 19.993 1.00 76.00 92 VAL A CA 1
ATOM 684 C C . VAL A 1 92 ? -10.061 6.691 19.401 1.00 76.00 92 VAL A C 1
ATOM 686 O O . VAL A 1 92 ? -9.757 7.870 19.590 1.00 76.00 92 VAL A O 1
ATOM 689 N N . ALA A 1 93 ? -9.293 5.845 18.709 1.00 82.00 93 ALA A N 1
ATOM 690 C CA . ALA A 1 93 ? -7.976 6.200 18.197 1.00 82.00 93 ALA A CA 1
ATOM 691 C C . ALA A 1 93 ? -8.039 7.348 17.176 1.00 82.00 93 ALA A C 1
ATOM 693 O O . ALA A 1 93 ? -7.161 8.209 17.160 1.00 82.00 93 ALA A O 1
ATOM 694 N N . ILE A 1 94 ? -9.094 7.409 16.356 1.00 78.19 94 ILE A N 1
ATOM 695 C CA . ILE A 1 94 ? -9.302 8.508 15.398 1.00 78.19 94 ILE A CA 1
ATOM 696 C C . ILE A 1 94 ? -9.691 9.814 16.106 1.00 78.19 94 ILE A C 1
ATOM 698 O O . ILE A 1 94 ? -9.361 10.895 15.612 1.00 78.19 94 ILE A O 1
ATOM 702 N N . GLY A 1 95 ? -10.384 9.737 17.246 1.00 72.12 95 GLY A N 1
ATOM 703 C CA . GLY A 1 95 ? -10.987 10.893 17.910 1.00 72.12 95 GLY A CA 1
ATOM 704 C C . GLY A 1 95 ? -9.989 11.983 18.316 1.00 72.12 95 GLY A C 1
ATOM 705 O O . GLY A 1 95 ? -10.277 13.168 18.151 1.00 72.12 95 GLY A O 1
ATOM 706 N N . SER A 1 96 ? -8.813 11.616 18.837 1.00 72.25 96 SER A N 1
ATOM 707 C CA . SER A 1 96 ? -7.714 12.564 19.078 1.00 72.25 96 SER A CA 1
ATOM 708 C C . SER A 1 96 ? -6.370 11.872 19.332 1.00 72.25 96 SER A C 1
ATOM 710 O O . SER A 1 96 ? -6.344 10.694 19.688 1.00 72.25 96 SER A O 1
ATOM 712 N N . PRO A 1 97 ? -5.245 12.614 19.272 1.00 78.25 97 PRO A N 1
ATOM 713 C CA . PRO A 1 97 ? -3.935 12.078 19.640 1.00 78.25 97 PRO A CA 1
ATOM 714 C C . PRO A 1 97 ? -3.851 11.544 21.079 1.00 78.25 97 PRO A C 1
ATOM 716 O O . PRO A 1 97 ? -3.269 10.490 21.293 1.00 78.25 97 PRO A O 1
ATOM 719 N N . ALA A 1 98 ? -4.462 12.224 22.057 1.00 73.94 98 ALA A N 1
ATOM 720 C CA . ALA A 1 98 ? -4.450 11.773 23.454 1.00 73.94 98 ALA A CA 1
ATOM 721 C C . ALA A 1 98 ? -5.271 10.486 23.650 1.00 73.94 98 ALA A C 1
ATOM 723 O O . ALA A 1 98 ? -4.916 9.622 24.441 1.00 73.94 98 ALA A O 1
ATOM 724 N N . ALA A 1 99 ? -6.374 10.344 22.909 1.00 74.44 99 ALA A N 1
ATOM 725 C CA . ALA A 1 99 ? -7.188 9.133 22.920 1.00 74.44 99 ALA A CA 1
ATOM 726 C C . ALA A 1 99 ? -6.442 7.948 22.285 1.00 74.44 99 ALA A C 1
ATOM 728 O O . ALA A 1 99 ? -6.458 6.839 22.818 1.00 74.44 99 ALA A O 1
ATOM 729 N N . ALA A 1 100 ? -5.741 8.205 21.177 1.00 81.31 100 ALA A N 1
ATOM 730 C CA . ALA A 1 100 ? -4.866 7.236 20.533 1.00 81.31 100 ALA A CA 1
ATOM 731 C C . ALA A 1 100 ? -3.746 6.754 21.471 1.00 81.31 100 ALA A C 1
ATOM 733 O O . ALA A 1 100 ? -3.438 5.567 21.462 1.00 81.31 100 ALA A O 1
ATOM 734 N N . GLU A 1 101 ? -3.172 7.634 22.298 1.00 81.56 101 GLU A N 1
ATOM 735 C CA . GLU A 1 101 ? -2.147 7.279 23.294 1.00 81.56 101 GLU A CA 1
ATOM 736 C C . GLU A 1 101 ? -2.654 6.233 24.284 1.00 81.56 101 GLU A C 1
ATOM 738 O O . GLU A 1 101 ? -2.061 5.167 24.435 1.00 81.56 101 GLU A O 1
ATOM 743 N N . ILE A 1 102 ? -3.821 6.492 24.869 1.00 81.38 102 ILE A N 1
ATOM 744 C CA . ILE A 1 102 ? -4.460 5.591 25.831 1.00 81.38 102 ILE A CA 1
ATOM 745 C C . ILE A 1 102 ? -4.761 4.231 25.193 1.00 81.38 102 ILE A C 1
ATOM 747 O O . ILE A 1 102 ? -4.506 3.186 25.789 1.00 81.38 102 ILE A O 1
ATOM 751 N N . VAL A 1 103 ? -5.278 4.220 23.960 1.00 86.25 103 VAL A N 1
ATOM 752 C CA . VAL A 1 103 ? -5.527 2.972 23.222 1.00 86.25 103 VAL A CA 1
ATOM 753 C C . VAL A 1 103 ? -4.222 2.232 22.946 1.00 86.25 103 VAL A C 1
ATOM 755 O O . VAL A 1 103 ? -4.177 1.012 23.106 1.00 86.25 103 VAL A O 1
ATOM 758 N N . ASN A 1 104 ? -3.160 2.945 22.576 1.00 89.44 104 ASN A N 1
ATOM 759 C CA . ASN A 1 104 ? -1.851 2.357 22.322 1.00 89.44 104 ASN A CA 1
ATOM 760 C C . ASN A 1 104 ? -1.266 1.685 23.581 1.00 89.44 104 ASN A C 1
ATOM 762 O O . ASN A 1 104 ? -0.700 0.598 23.487 1.00 89.44 104 ASN A O 1
ATOM 766 N N . GLU A 1 105 ? -1.464 2.284 24.757 1.00 88.06 105 GLU A N 1
ATOM 767 C CA . GLU A 1 105 ? -0.988 1.762 26.047 1.00 88.06 105 GLU A CA 1
ATOM 768 C C . GLU A 1 105 ? -1.895 0.680 26.661 1.00 88.06 105 GLU A C 1
ATOM 770 O O . GLU A 1 105 ? -1.450 -0.096 27.503 1.00 88.06 105 GLU A O 1
ATOM 775 N N . SER A 1 106 ? -3.144 0.554 26.202 1.00 86.00 106 SER A N 1
ATOM 776 C CA . SER A 1 106 ? -4.149 -0.372 26.759 1.00 86.00 106 SER A CA 1
ATOM 777 C C . SER A 1 106 ? -3.877 -1.871 26.542 1.00 86.00 106 SER A C 1
ATOM 779 O O . SER A 1 106 ? -4.629 -2.723 27.016 1.00 86.00 106 SER A O 1
ATOM 781 N N . GLY A 1 107 ? -2.862 -2.225 25.749 1.00 91.75 107 GLY A N 1
ATOM 782 C CA . GLY A 1 107 ? -2.619 -3.603 25.306 1.00 91.75 107 GLY A CA 1
ATOM 783 C C . GLY A 1 107 ? -3.533 -4.081 24.167 1.00 91.75 107 GLY A C 1
ATOM 784 O O . GLY A 1 107 ? -3.311 -5.171 23.632 1.00 91.75 107 GLY A O 1
ATOM 785 N N . ALA A 1 108 ? -4.504 -3.266 23.728 1.00 93.44 108 ALA A N 1
ATOM 786 C CA . ALA A 1 108 ? -5.305 -3.539 22.533 1.00 93.44 108 ALA A CA 1
ATOM 787 C C . ALA A 1 108 ? -4.459 -3.812 21.275 1.00 93.44 108 ALA A C 1
ATOM 789 O O . ALA A 1 108 ? -4.743 -4.809 20.606 1.00 93.44 108 ALA A O 1
ATOM 790 N N . PRO A 1 109 ? -3.401 -3.026 20.955 1.00 96.06 109 PRO A N 1
ATOM 791 C CA . PRO A 1 109 ? -2.635 -3.245 19.730 1.00 96.06 109 PRO A CA 1
ATOM 792 C C . PRO A 1 109 ? -2.024 -4.642 19.656 1.00 96.06 109 PRO A C 1
ATOM 794 O O . PRO A 1 109 ? -2.100 -5.290 18.618 1.00 96.06 109 PRO A O 1
ATOM 797 N N . GLN A 1 110 ? -1.492 -5.156 20.768 1.00 96.25 110 GLN A N 1
ATOM 798 C CA . GLN A 1 110 ? -0.893 -6.488 20.792 1.00 96.25 110 GLN A CA 1
ATOM 799 C C . GLN A 1 110 ? -1.938 -7.587 20.556 1.00 96.25 110 GLN A C 1
ATOM 801 O O . GLN A 1 110 ? -1.694 -8.509 19.778 1.00 96.25 110 GLN A O 1
ATOM 806 N N . LYS A 1 111 ? -3.118 -7.490 21.184 1.00 95.62 111 LYS A N 1
ATOM 807 C CA . LYS A 1 111 ? -4.208 -8.455 20.964 1.00 95.62 111 LYS A CA 1
ATOM 808 C C . LYS A 1 111 ? -4.710 -8.423 19.519 1.00 95.62 111 LYS A C 1
ATOM 810 O O . LYS A 1 111 ? -4.840 -9.474 18.897 1.00 95.62 111 LYS A O 1
ATOM 815 N N . ILE A 1 112 ? -4.940 -7.229 18.973 1.00 96.06 112 ILE A N 1
ATOM 816 C CA . ILE A 1 112 ? -5.410 -7.047 17.593 1.00 96.06 112 ILE A CA 1
ATOM 817 C C . ILE A 1 112 ? -4.344 -7.509 16.593 1.00 96.06 112 ILE A C 1
ATOM 819 O O . ILE A 1 112 ? -4.680 -8.080 15.561 1.00 96.06 112 ILE A O 1
ATOM 823 N N . TYR A 1 113 ? -3.056 -7.367 16.911 1.00 95.62 113 TYR A N 1
ATOM 824 C CA . TYR A 1 113 ? -1.986 -7.922 16.085 1.00 95.62 113 TYR A CA 1
ATOM 825 C C . TYR A 1 113 ? -2.052 -9.451 15.992 1.00 95.62 113 TYR A C 1
ATOM 827 O O . TYR A 1 113 ? -1.952 -10.008 14.900 1.00 95.62 113 TYR A O 1
ATOM 835 N N . HIS A 1 114 ? -2.278 -10.140 17.114 1.00 93.62 114 HIS A N 1
ATOM 836 C CA . HIS A 1 114 ? -2.467 -11.593 17.106 1.00 93.62 114 HIS A CA 1
ATOM 837 C C . HIS A 1 114 ? -3.713 -12.013 16.308 1.00 93.62 114 HIS A C 1
ATOM 839 O O . HIS A 1 114 ? -3.673 -13.016 15.589 1.00 93.62 114 HIS A O 1
ATOM 845 N N . LEU A 1 115 ? -4.797 -11.233 16.375 1.00 93.06 115 LEU A N 1
ATOM 846 C CA . LEU A 1 115 ? -5.987 -11.443 15.543 1.00 93.06 115 LEU A CA 1
ATOM 847 C C . LEU A 1 115 ? -5.692 -11.232 14.051 1.00 93.06 115 LEU A C 1
ATOM 849 O O . LEU A 1 115 ? -6.102 -12.050 13.233 1.00 93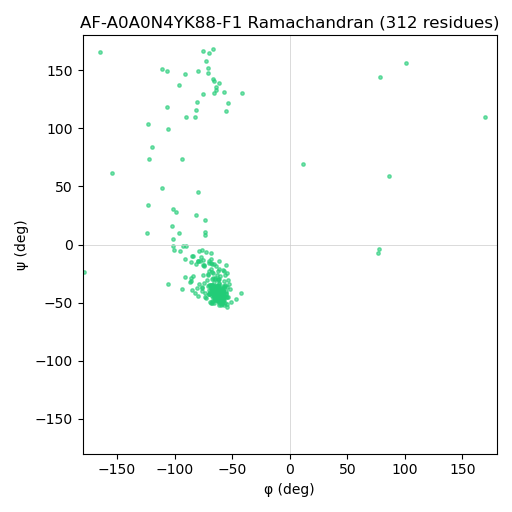.06 115 LEU A O 1
ATOM 853 N N . LEU A 1 116 ? -4.927 -10.201 13.683 1.00 92.69 116 LEU A N 1
ATOM 854 C CA . LEU A 1 116 ? -4.507 -9.956 12.298 1.00 92.69 116 LEU A CA 1
ATOM 855 C C . LEU A 1 116 ? -3.710 -11.142 11.737 1.00 92.69 116 LEU A C 1
ATOM 857 O O . LEU A 1 116 ? -3.942 -11.570 10.609 1.00 92.69 116 LEU A O 1
ATOM 861 N N . GLN A 1 117 ? -2.780 -11.683 12.527 1.00 91.19 117 GLN A N 1
ATOM 862 C CA . GLN A 1 117 ? -1.954 -12.818 12.116 1.00 91.19 117 GLN A CA 1
ATOM 863 C C . GLN A 1 117 ? -2.779 -14.099 11.965 1.00 91.19 117 GLN A C 1
ATOM 865 O O . GLN A 1 117 ? -2.687 -14.763 10.941 1.00 91.19 117 GLN A O 1
ATOM 870 N N . SER A 1 118 ? -3.614 -14.424 12.954 1.00 88.88 118 SER A N 1
ATOM 871 C CA . SER A 1 118 ? -4.425 -15.650 12.936 1.00 88.88 118 SER A CA 1
ATOM 872 C C . SER A 1 118 ? -5.552 -15.622 11.900 1.00 88.88 118 SER A C 1
ATOM 874 O O . SER A 1 118 ? -5.849 -16.648 11.294 1.00 88.88 118 SER A O 1
ATOM 876 N N . SER A 1 119 ? -6.160 -14.457 11.656 1.00 87.88 119 SER A N 1
ATOM 877 C CA . SER A 1 119 ? -7.221 -14.312 10.650 1.00 87.88 119 SER A CA 1
ATOM 878 C C . SER A 1 119 ? -6.708 -14.403 9.214 1.00 87.88 119 SER A C 1
ATOM 880 O O . SER A 1 119 ? -7.468 -14.813 8.343 1.00 87.88 119 SER A O 1
ATOM 882 N N . LYS A 1 120 ? -5.427 -14.093 8.962 1.00 75.00 120 LYS A N 1
ATOM 883 C CA . LYS A 1 120 ? -4.807 -14.253 7.638 1.00 75.00 120 LYS A CA 1
ATOM 884 C C . LYS A 1 120 ? -4.807 -15.709 7.163 1.00 75.00 120 LYS A C 1
ATOM 886 O O . LYS 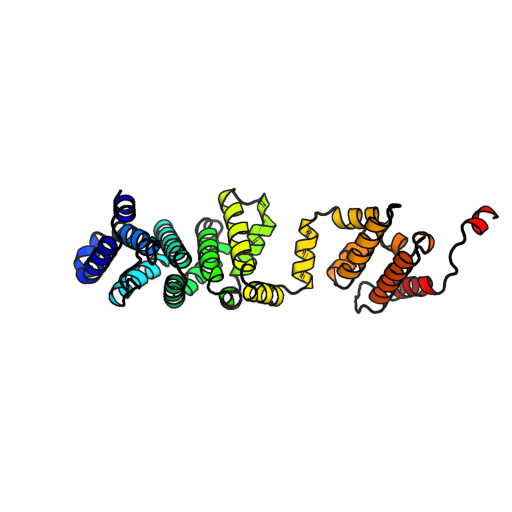A 1 120 ? -4.972 -15.967 5.974 1.00 75.00 120 LYS A O 1
ATOM 891 N N . ASP A 1 121 ? -4.638 -16.641 8.095 1.00 71.19 121 ASP A N 1
ATOM 892 C CA . ASP A 1 121 ? -4.514 -18.072 7.810 1.00 71.19 121 ASP A CA 1
ATOM 893 C C . ASP A 1 121 ? -5.868 -18.811 7.876 1.00 71.19 121 ASP A C 1
ATOM 895 O O . ASP A 1 121 ? -5.935 -20.017 7.627 1.00 71.19 121 ASP A O 1
ATOM 899 N N . ALA A 1 122 ? -6.958 -18.103 8.202 1.00 72.81 122 ALA A N 1
ATOM 900 C CA . ALA A 1 122 ? -8.285 -18.676 8.400 1.00 72.81 122 ALA A CA 1
ATOM 901 C C . ALA A 1 122 ? -9.232 -18.350 7.223 1.00 72.81 122 ALA A C 1
ATOM 903 O O . ALA A 1 122 ? -9.574 -17.182 7.031 1.00 72.81 122 ALA A O 1
ATOM 904 N N . PRO A 1 123 ? -9.747 -19.353 6.481 1.00 57.19 123 PRO A N 1
ATOM 905 C CA . PRO A 1 123 ? -10.642 -19.124 5.339 1.00 57.19 123 PRO A CA 1
ATOM 906 C C . PRO A 1 123 ? -11.973 -18.451 5.722 1.00 57.19 123 PRO A C 1
ATOM 908 O O . PRO A 1 123 ? -12.547 -17.732 4.908 1.00 57.19 123 PRO A O 1
ATOM 911 N N . ASP A 1 124 ? -12.423 -18.622 6.972 1.00 62.00 124 ASP A N 1
ATOM 912 C CA . ASP A 1 124 ? -13.690 -18.081 7.487 1.00 62.00 124 ASP A CA 1
ATOM 913 C C . ASP A 1 124 ? -13.505 -16.810 8.343 1.00 62.00 124 ASP A C 1
ATOM 915 O O . ASP A 1 124 ? -14.475 -16.218 8.814 1.00 62.00 124 ASP A O 1
ATOM 919 N N . GLY A 1 125 ? -12.263 -16.348 8.548 1.00 60.47 125 GLY A N 1
ATOM 920 C CA . GLY A 1 125 ? -11.935 -15.200 9.409 1.00 60.47 125 GLY A CA 1
ATOM 921 C C . GLY A 1 125 ? -12.307 -13.826 8.831 1.00 60.47 125 GLY A C 1
ATOM 922 O O . GLY A 1 125 ? -11.920 -12.797 9.390 1.00 60.47 125 GLY A O 1
ATOM 923 N N . GLY A 1 126 ? -13.033 -13.796 7.710 1.00 69.94 126 GLY A N 1
ATOM 924 C CA . GLY A 1 126 ? -13.029 -12.716 6.718 1.00 69.94 126 GLY A CA 1
ATOM 925 C C . GLY A 1 126 ? -13.385 -11.310 7.205 1.00 69.94 126 GLY A C 1
ATOM 926 O O . GLY A 1 126 ? -12.968 -10.347 6.574 1.00 69.94 126 GLY A O 1
ATOM 927 N N . PHE A 1 127 ? -14.102 -11.156 8.322 1.00 81.94 127 PHE A N 1
ATOM 928 C CA . PHE A 1 127 ? -14.440 -9.834 8.874 1.00 81.94 127 PHE A CA 1
ATOM 929 C C . PHE A 1 127 ? -13.417 -9.311 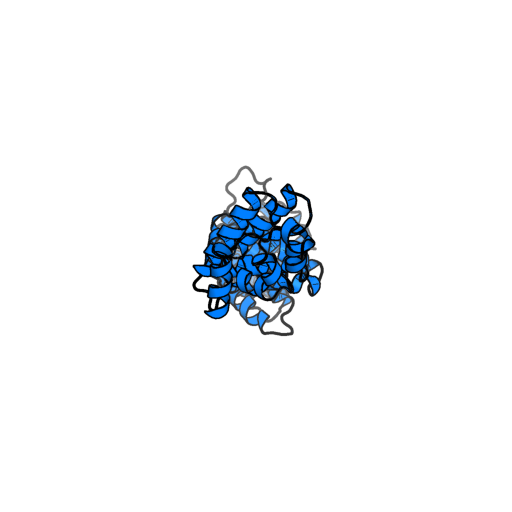9.890 1.00 81.94 127 PHE A C 1
ATOM 931 O O . PHE A 1 127 ? -13.241 -8.101 10.013 1.00 81.94 127 PHE A O 1
ATOM 938 N N . ILE A 1 128 ? -12.712 -10.203 10.593 1.00 90.06 128 ILE A N 1
ATOM 939 C CA . ILE A 1 128 ? -11.715 -9.823 11.606 1.00 90.06 128 ILE A CA 1
ATOM 940 C C . ILE A 1 128 ? -10.523 -9.142 10.939 1.00 90.06 128 ILE A C 1
ATOM 942 O O . ILE A 1 128 ? -10.040 -8.123 11.433 1.00 90.06 128 ILE A O 1
ATOM 946 N N . TYR A 1 129 ? -10.081 -9.673 9.798 1.00 90.31 129 TYR A N 1
ATOM 947 C CA . TYR A 1 129 ? -8.897 -9.182 9.103 1.00 90.31 129 TYR A CA 1
ATOM 948 C C . TYR A 1 129 ? -9.037 -7.709 8.656 1.00 90.31 129 TYR A C 1
ATOM 950 O O . TYR A 1 129 ? -8.207 -6.893 9.072 1.00 90.31 129 TYR A O 1
ATOM 958 N N . PRO A 1 130 ? -10.103 -7.295 7.934 1.00 90.62 130 PRO A N 1
ATOM 959 C CA . PRO A 1 130 ? -10.345 -5.884 7.623 1.00 90.62 130 PRO A CA 1
ATOM 960 C C . PRO A 1 130 ? -10.460 -4.986 8.865 1.00 90.62 130 PRO A C 1
ATOM 962 O O . PRO A 1 130 ? -9.891 -3.895 8.883 1.00 90.62 130 PRO A O 1
ATOM 965 N N . SER A 1 131 ? -11.140 -5.426 9.930 1.00 91.94 131 SER A N 1
ATOM 966 C CA . SER A 1 131 ? -11.263 -4.630 11.163 1.00 91.94 131 SER A CA 1
ATOM 967 C C . SER A 1 131 ? -9.918 -4.410 11.859 1.00 91.94 131 SER A C 1
ATOM 969 O O . SER A 1 131 ? -9.649 -3.310 12.344 1.00 91.94 131 SER A O 1
ATOM 971 N N . CYS A 1 132 ? -9.030 -5.409 11.844 1.00 94.75 132 CYS A N 1
ATOM 972 C CA . CYS A 1 132 ? -7.664 -5.265 12.344 1.00 94.75 132 CYS A CA 1
ATOM 973 C C . CYS A 1 132 ? -6.875 -4.227 11.528 1.00 94.75 132 CYS A C 1
ATOM 975 O O . CYS A 1 132 ? -6.209 -3.361 12.100 1.00 94.75 132 CYS A O 1
ATOM 977 N N . VAL A 1 133 ? -6.973 -4.280 10.194 1.00 94.12 133 VAL A N 1
ATOM 978 C CA . VAL A 1 133 ? -6.323 -3.312 9.292 1.00 94.12 133 VAL A CA 1
ATOM 979 C C . VAL A 1 133 ? -6.826 -1.888 9.558 1.00 94.12 133 VAL A C 1
ATOM 981 O O . VAL A 1 133 ? -6.013 -0.974 9.703 1.00 94.12 133 VAL A O 1
ATOM 984 N N . LYS A 1 134 ? -8.145 -1.705 9.713 1.00 93.19 134 LYS A N 1
ATOM 985 C CA . LYS A 1 134 ? -8.768 -0.417 10.065 1.00 93.19 134 LYS A CA 1
ATOM 986 C C . LYS A 1 134 ? -8.235 0.142 11.386 1.00 93.19 134 LYS A C 1
ATOM 988 O O . LYS A 1 134 ? -7.897 1.328 11.456 1.00 93.19 134 LYS A O 1
ATOM 993 N N . PHE A 1 135 ? -8.140 -0.697 12.418 1.00 95.06 135 PHE A N 1
ATOM 994 C CA . PHE A 1 135 ? -7.610 -0.300 13.723 1.00 95.06 135 PHE A CA 1
ATOM 995 C C . PHE A 1 135 ? -6.169 0.209 13.617 1.00 95.06 135 PHE A C 1
ATOM 997 O O . PHE A 1 135 ? -5.861 1.317 14.062 1.00 95.06 135 PHE A O 1
ATOM 1004 N N . PHE A 1 136 ? -5.286 -0.567 12.983 1.00 95.56 136 PHE A N 1
ATOM 1005 C CA . PHE A 1 136 ? -3.885 -0.174 12.849 1.00 95.56 136 PHE A CA 1
ATOM 1006 C C . PHE A 1 136 ? -3.700 1.051 11.962 1.00 95.56 136 PHE A C 1
ATOM 1008 O O . PHE A 1 136 ? -2.872 1.892 12.297 1.00 95.56 136 PHE A O 1
ATOM 1015 N N . GLY A 1 137 ? -4.484 1.208 10.892 1.00 92.38 137 GLY A N 1
ATOM 1016 C CA . GLY A 1 137 ? -4.498 2.443 10.105 1.00 92.38 137 GLY A CA 1
ATOM 1017 C C . GLY A 1 137 ? -4.779 3.659 10.980 1.00 92.38 137 GLY A C 1
ATOM 1018 O O . GLY A 1 137 ? -3.985 4.607 11.028 1.00 92.38 137 GLY A O 1
ATOM 1019 N N . SER A 1 138 ? -5.879 3.576 11.731 1.00 90.50 138 SER A N 1
ATOM 1020 C CA . SER A 1 138 ? -6.358 4.636 12.617 1.00 90.50 138 SER A CA 1
ATOM 1021 C C . SER A 1 138 ? -5.280 5.077 13.607 1.00 90.50 138 SER A C 1
ATOM 1023 O O . SER A 1 138 ? -5.032 6.272 13.777 1.00 90.50 138 SER A O 1
ATOM 1025 N N . LEU A 1 139 ? -4.589 4.108 14.214 1.00 91.19 139 LEU A N 1
ATOM 1026 C CA . LEU A 1 139 ? -3.541 4.355 15.199 1.00 91.19 139 LEU A CA 1
ATOM 1027 C C . LEU A 1 139 ? -2.221 4.818 14.550 1.00 91.19 139 LEU A C 1
ATOM 1029 O O . LEU A 1 139 ? -1.560 5.722 15.065 1.00 91.19 139 LEU A O 1
ATOM 1033 N N . CYS A 1 140 ? -1.858 4.266 13.386 1.00 90.69 140 CYS A N 1
ATOM 1034 C CA . CYS A 1 140 ? -0.636 4.592 12.638 1.00 90.69 140 CYS A CA 1
ATOM 1035 C C . CYS A 1 140 ? -0.589 6.058 12.197 1.00 90.69 140 CYS A C 1
ATOM 1037 O O . CYS A 1 140 ? 0.491 6.649 12.126 1.00 90.69 140 CYS A O 1
ATOM 1039 N N . ARG A 1 141 ? -1.752 6.675 11.955 1.00 85.00 141 ARG A N 1
ATOM 1040 C CA . ARG A 1 141 ? -1.848 8.110 11.656 1.00 85.00 141 ARG A CA 1
ATOM 1041 C C . ARG A 1 141 ? -1.211 8.981 12.749 1.00 85.00 141 ARG A C 1
ATOM 1043 O O . ARG A 1 141 ? -0.634 10.028 12.439 1.00 85.00 141 ARG A O 1
ATOM 1050 N N . VAL A 1 142 ? -1.329 8.562 14.011 1.00 85.69 142 VAL A N 1
ATOM 1051 C CA . VAL A 1 142 ? -0.753 9.247 15.181 1.00 85.69 142 VAL A CA 1
ATOM 1052 C C . VAL A 1 142 ? 0.620 8.668 15.536 1.00 85.69 142 VAL A C 1
ATOM 1054 O O . VAL A 1 142 ? 1.533 9.437 15.835 1.00 85.69 142 VAL A O 1
ATOM 1057 N N . TYR A 1 143 ? 0.796 7.346 15.418 1.00 87.44 143 TYR A N 1
ATOM 1058 C CA . TYR A 1 143 ? 2.013 6.612 15.784 1.00 87.44 143 TYR A CA 1
ATOM 1059 C C . TYR A 1 143 ? 2.654 5.876 14.591 1.00 87.44 143 TYR A C 1
ATOM 1061 O O . TYR A 1 143 ? 2.491 4.664 14.441 1.00 87.44 143 TYR A O 1
ATOM 1069 N N . PRO A 1 144 ? 3.474 6.561 13.771 1.00 85.88 144 PRO A N 1
ATOM 1070 C CA . PRO A 1 144 ? 4.183 5.959 12.634 1.00 85.88 144 PRO A CA 1
ATOM 1071 C C . PRO A 1 144 ? 5.075 4.758 12.969 1.00 85.88 144 PRO A C 1
ATOM 1073 O O . PRO A 1 144 ? 5.340 3.918 12.111 1.00 85.88 144 PRO A O 1
ATOM 1076 N N . ASN A 1 145 ? 5.567 4.675 14.211 1.00 87.44 145 ASN A N 1
ATOM 1077 C CA . ASN A 1 145 ? 6.459 3.598 14.644 1.00 87.44 145 ASN A CA 1
ATOM 1078 C C . ASN A 1 145 ? 5.758 2.228 14.705 1.00 87.44 145 ASN A C 1
ATOM 1080 O O . ASN A 1 145 ? 6.426 1.197 14.694 1.00 87.44 145 ASN A O 1
ATOM 1084 N N . LEU A 1 146 ? 4.418 2.202 14.699 1.00 87.81 146 LEU A N 1
ATOM 1085 C CA . LEU A 1 146 ? 3.633 0.964 14.678 1.00 87.81 146 LEU A CA 1
ATOM 1086 C C . LEU A 1 146 ? 3.965 0.072 13.485 1.00 87.81 146 LEU A C 1
ATOM 1088 O O . LEU A 1 146 ? 3.922 -1.145 13.617 1.00 87.81 146 LEU A O 1
ATOM 1092 N N . ILE A 1 147 ? 4.352 0.663 12.352 1.00 87.56 147 ILE A N 1
ATOM 1093 C CA . ILE A 1 147 ? 4.810 -0.065 11.163 1.00 87.56 147 ILE A CA 1
ATOM 1094 C C . ILE A 1 147 ? 5.974 -1.000 11.511 1.00 87.56 147 ILE A C 1
ATOM 1096 O O . ILE A 1 147 ? 6.028 -2.134 11.040 1.00 87.56 147 ILE A O 1
ATOM 1100 N N . VAL A 1 148 ? 6.890 -0.538 12.366 1.00 87.19 148 VAL A N 1
ATOM 1101 C CA . VAL A 1 148 ? 8.066 -1.297 12.803 1.00 87.19 148 VAL A CA 1
ATOM 1102 C C . VAL A 1 148 ? 7.705 -2.257 13.934 1.00 87.19 148 VAL A C 1
ATOM 1104 O O . VAL A 1 148 ? 8.144 -3.404 13.923 1.00 87.19 148 VAL A O 1
ATOM 1107 N N . THR A 1 149 ? 6.886 -1.815 14.892 1.00 91.38 149 THR A N 1
ATOM 1108 C CA . THR A 1 149 ? 6.452 -2.641 16.032 1.00 91.38 149 THR A CA 1
ATOM 1109 C C . THR A 1 149 ? 5.596 -3.837 15.602 1.00 91.38 149 THR A C 1
ATOM 1111 O O . THR A 1 149 ? 5.719 -4.917 16.175 1.00 91.38 149 THR A O 1
ATOM 1114 N N . PHE A 1 150 ? 4.765 -3.665 14.573 1.00 93.06 150 PHE A N 1
ATOM 1115 C CA . PHE A 1 150 ? 3.803 -4.650 14.081 1.00 93.06 150 PHE A CA 1
ATOM 1116 C C . PHE A 1 150 ? 4.063 -4.976 12.599 1.00 93.06 150 PHE A C 1
ATOM 1118 O O . PHE A 1 150 ? 3.296 -4.572 11.723 1.00 93.06 150 PHE A O 1
ATOM 1125 N N . PRO A 1 151 ? 5.127 -5.736 12.281 1.00 88.62 151 PRO A N 1
ATOM 1126 C CA . PRO A 1 151 ? 5.648 -5.869 10.917 1.00 88.62 151 PRO A CA 1
ATOM 1127 C C . PRO A 1 151 ? 4.705 -6.568 9.928 1.00 88.62 151 PRO A C 1
ATOM 1129 O O . PRO A 1 151 ? 4.896 -6.440 8.725 1.00 88.62 151 PRO A O 1
ATOM 1132 N N . SER A 1 152 ? 3.677 -7.288 10.395 1.00 89.12 152 SER A N 1
ATOM 1133 C CA . SER A 1 152 ? 2.673 -7.897 9.502 1.00 89.12 152 SER A CA 1
ATOM 1134 C C . SER A 1 152 ? 1.628 -6.897 8.987 1.00 89.12 152 SER A C 1
ATOM 1136 O O . SER A 1 152 ? 0.913 -7.210 8.038 1.00 89.12 152 SER A O 1
ATOM 1138 N N . PHE A 1 153 ? 1.534 -5.702 9.583 1.00 92.25 153 PHE A N 1
ATOM 1139 C CA . PHE A 1 153 ? 0.521 -4.704 9.236 1.00 92.25 153 PHE A CA 1
ATOM 1140 C C . PHE A 1 153 ? 0.722 -4.112 7.836 1.00 92.25 153 PHE A C 1
ATOM 1142 O O . PHE A 1 153 ? -0.204 -4.112 7.031 1.00 92.25 153 PHE A O 1
ATOM 1149 N N . VAL A 1 154 ? 1.929 -3.644 7.508 1.00 89.25 154 VAL A N 1
ATOM 1150 C CA . VAL A 1 154 ? 2.195 -3.066 6.180 1.00 89.25 154 VAL A CA 1
ATOM 1151 C C . VAL A 1 154 ? 2.001 -4.094 5.063 1.00 89.25 154 VAL A C 1
ATOM 1153 O O . VAL A 1 154 ? 1.267 -3.785 4.127 1.00 89.25 154 VAL A O 1
ATOM 1156 N N . PRO A 1 155 ? 2.555 -5.321 5.146 1.00 86.75 155 PRO A N 1
ATOM 1157 C CA . PRO A 1 155 ? 2.271 -6.361 4.166 1.00 86.75 155 PRO A CA 1
ATOM 1158 C C . PRO A 1 155 ? 0.777 -6.643 3.994 1.00 86.75 155 PRO A C 1
ATOM 1160 O O . PRO A 1 155 ? 0.358 -6.878 2.871 1.00 86.75 155 PRO A O 1
ATOM 1163 N N . ALA A 1 156 ? -0.026 -6.583 5.063 1.00 89.88 156 ALA A N 1
ATOM 1164 C CA . ALA A 1 156 ? -1.478 -6.747 4.973 1.00 89.88 156 ALA A CA 1
ATOM 1165 C C . ALA A 1 156 ? -2.140 -5.643 4.132 1.00 89.88 156 ALA A C 1
ATOM 1167 O O . ALA A 1 156 ? -2.923 -5.928 3.231 1.00 89.88 156 ALA A O 1
ATOM 1168 N N . VAL A 1 157 ? -1.781 -4.380 4.375 1.00 90.50 157 VAL A N 1
ATOM 1169 C CA . VAL A 1 157 ? -2.317 -3.243 3.608 1.00 90.50 157 VAL A CA 1
ATOM 1170 C C . VAL A 1 157 ? -1.863 -3.298 2.154 1.00 90.50 157 VAL A C 1
ATOM 1172 O O . VAL A 1 157 ? -2.668 -3.092 1.250 1.00 90.50 157 VAL A O 1
ATOM 1175 N N . ILE A 1 158 ? -0.584 -3.600 1.918 1.00 86.56 158 ILE A N 1
ATOM 1176 C CA . ILE A 1 158 ? -0.046 -3.741 0.564 1.00 86.56 158 ILE A CA 1
ATOM 1177 C C . ILE A 1 158 ? -0.753 -4.879 -0.169 1.00 86.56 158 ILE A C 1
ATOM 1179 O O . ILE A 1 158 ? -1.167 -4.676 -1.301 1.00 86.56 158 ILE A O 1
ATOM 1183 N N . ASP A 1 159 ? -0.967 -6.031 0.466 1.00 85.81 159 ASP A N 1
ATOM 1184 C CA . ASP A 1 159 ? -1.676 -7.160 -0.142 1.00 85.81 159 ASP A CA 1
ATOM 1185 C C . ASP A 1 159 ? -3.103 -6.789 -0.573 1.00 85.81 159 ASP A C 1
ATOM 1187 O O . ASP A 1 159 ? -3.511 -7.102 -1.692 1.00 85.81 159 ASP A O 1
ATOM 1191 N N . MET A 1 160 ? -3.823 -6.024 0.256 1.00 87.81 160 MET A N 1
ATOM 1192 C CA . MET A 1 160 ? -5.138 -5.480 -0.099 1.00 87.81 160 MET A CA 1
ATOM 1193 C C . MET A 1 160 ? -5.071 -4.527 -1.305 1.00 87.81 160 MET A C 1
ATOM 1195 O O . MET A 1 160 ? -5.901 -4.614 -2.208 1.00 87.81 160 MET A O 1
ATOM 1199 N N . VAL A 1 161 ? -4.083 -3.628 -1.359 1.00 85.50 161 VAL A N 1
ATOM 1200 C CA . VAL A 1 161 ? -3.904 -2.716 -2.506 1.00 85.50 161 VAL A CA 1
ATOM 1201 C C . VAL A 1 161 ? -3.491 -3.481 -3.773 1.00 85.50 161 VAL A C 1
ATOM 1203 O O . VAL A 1 161 ? -3.918 -3.128 -4.868 1.00 85.50 161 VAL A O 1
ATOM 1206 N N . MET A 1 162 ? -2.700 -4.549 -3.650 1.00 80.75 162 MET A N 1
ATOM 1207 C CA . MET A 1 162 ? -2.271 -5.386 -4.781 1.00 80.75 162 MET A CA 1
ATOM 1208 C C . MET A 1 162 ? -3.421 -6.203 -5.369 1.00 80.75 162 MET A C 1
ATOM 1210 O O . MET A 1 162 ? -3.533 -6.330 -6.585 1.00 80.75 162 MET A O 1
ATOM 1214 N N . HIS A 1 163 ? -4.294 -6.727 -4.514 1.00 83.25 163 HIS A N 1
ATOM 1215 C CA . HIS A 1 163 ? -5.440 -7.541 -4.911 1.00 83.25 163 HIS A CA 1
ATOM 1216 C C . HIS A 1 163 ? -6.737 -6.730 -4.947 1.00 83.25 163 HIS A C 1
ATOM 1218 O O . HIS A 1 163 ? -7.823 -7.282 -4.780 1.00 83.25 163 HIS A O 1
ATOM 1224 N N . PHE A 1 164 ? -6.635 -5.421 -5.193 1.00 80.31 164 PHE A N 1
ATOM 1225 C CA . PHE A 1 164 ? -7.747 -4.474 -5.143 1.00 80.31 164 PHE A CA 1
ATOM 1226 C C . PHE A 1 164 ? -8.964 -4.912 -5.974 1.00 80.31 164 PHE A C 1
ATOM 1228 O O . PHE A 1 164 ? -10.108 -4.773 -5.537 1.00 80.31 164 PHE A O 1
ATOM 1235 N N . ASP A 1 165 ? -8.731 -5.507 -7.146 1.00 80.62 165 ASP A N 1
ATOM 1236 C CA . ASP A 1 165 ? -9.792 -6.003 -8.029 1.00 80.62 165 ASP A CA 1
ATOM 1237 C C . ASP A 1 165 ? -10.574 -7.186 -7.433 1.00 80.62 165 ASP A C 1
ATOM 1239 O O . ASP A 1 165 ? -11.748 -7.367 -7.762 1.00 80.62 165 ASP A O 1
ATOM 1243 N N . LEU A 1 166 ? -9.967 -7.948 -6.518 1.00 85.69 166 LEU A N 1
ATOM 1244 C CA . LEU A 1 166 ? -10.593 -9.074 -5.815 1.00 85.69 166 LEU A CA 1
ATOM 1245 C C . LEU A 1 166 ? -11.371 -8.640 -4.564 1.00 85.69 166 LEU A C 1
ATOM 1247 O O . LEU A 1 166 ? -12.173 -9.415 -4.046 1.00 85.69 166 LEU A O 1
ATOM 1251 N N . LEU A 1 167 ? -11.149 -7.415 -4.082 1.00 85.06 167 LEU A N 1
ATOM 1252 C CA . LEU A 1 167 ? -11.812 -6.877 -2.898 1.00 85.06 167 LEU A CA 1
ATOM 1253 C C . LEU A 1 167 ? -13.231 -6.382 -3.208 1.00 85.06 167 LEU A C 1
ATOM 1255 O O . LEU A 1 167 ? -13.511 -5.869 -4.295 1.00 85.06 167 LEU A O 1
ATOM 1259 N N . ASP A 1 168 ? -14.119 -6.466 -2.217 1.00 86.75 168 ASP A N 1
ATOM 1260 C CA . ASP A 1 168 ? -15.418 -5.794 -2.262 1.00 86.75 168 ASP A CA 1
ATOM 1261 C C . ASP A 1 168 ? -15.269 -4.255 -2.143 1.00 86.75 168 ASP A C 1
ATOM 1263 O O . ASP A 1 168 ? -14.212 -3.757 -1.739 1.00 86.75 168 ASP A O 1
ATOM 1267 N N . PRO A 1 169 ? -16.306 -3.460 -2.476 1.00 87.31 169 PRO A N 1
ATOM 1268 C CA . PRO A 1 169 ? -16.216 -1.999 -2.438 1.00 87.31 169 PRO A CA 1
ATOM 1269 C C . PRO A 1 169 ? -15.793 -1.397 -1.088 1.00 87.31 169 PRO A C 1
ATOM 1271 O O . PRO A 1 169 ? -15.081 -0.393 -1.080 1.00 87.31 169 PRO A O 1
ATOM 1274 N N . ALA A 1 170 ? -16.196 -1.983 0.043 1.00 86.81 170 ALA A N 1
ATOM 1275 C CA . ALA A 1 170 ? -15.846 -1.466 1.365 1.00 86.81 170 ALA A CA 1
ATOM 1276 C C . ALA A 1 170 ? -14.374 -1.749 1.696 1.00 86.81 170 ALA A C 1
ATOM 1278 O O . ALA A 1 170 ? -13.664 -0.869 2.184 1.00 86.81 170 ALA A O 1
ATOM 1279 N N . GLN A 1 171 ? -13.886 -2.945 1.362 1.00 89.06 171 GLN A N 1
ATOM 1280 C CA . GLN A 1 171 ? -12.479 -3.311 1.537 1.00 89.06 171 GLN A CA 1
ATOM 1281 C C . GLN A 1 171 ? -11.548 -2.518 0.617 1.00 89.06 171 GLN A C 1
ATOM 1283 O O . GLN A 1 171 ? -10.453 -2.141 1.028 1.00 89.06 171 GLN A O 1
ATOM 1288 N N . ARG A 1 172 ? -11.996 -2.195 -0.600 1.00 86.75 172 ARG A N 1
ATOM 1289 C CA . ARG A 1 172 ? -11.292 -1.285 -1.515 1.00 86.75 172 ARG A CA 1
ATOM 1290 C C . ARG A 1 172 ? -11.086 0.099 -0.902 1.00 86.75 172 ARG A C 1
ATOM 1292 O O . ARG A 1 172 ? -9.974 0.623 -0.925 1.00 86.75 172 ARG A O 1
ATOM 1299 N N . MET A 1 173 ? -12.144 0.679 -0.330 1.00 87.19 173 MET A N 1
ATOM 1300 C CA . MET A 1 173 ? -12.045 1.962 0.374 1.00 87.19 173 MET A CA 1
ATOM 1301 C C . MET A 1 173 ? -11.081 1.864 1.556 1.00 87.19 173 MET A C 1
ATOM 1303 O O . MET A 1 173 ? -10.176 2.685 1.675 1.00 87.19 173 MET A O 1
ATOM 1307 N N . LEU A 1 174 ? -11.216 0.814 2.372 1.00 90.25 174 LEU A N 1
ATOM 1308 C CA . LEU A 1 174 ? -10.337 0.572 3.512 1.00 90.25 174 LEU A CA 1
ATOM 1309 C C . LEU A 1 174 ? -8.859 0.457 3.105 1.00 90.25 174 LEU A C 1
ATOM 1311 O O . LEU A 1 174 ? -8.003 1.026 3.782 1.00 90.25 174 LEU A O 1
ATOM 1315 N N . ALA A 1 175 ? -8.553 -0.254 2.017 1.00 87.62 175 ALA A N 1
ATOM 1316 C CA . ALA A 1 175 ? -7.189 -0.435 1.526 1.00 87.62 175 ALA A CA 1
ATOM 1317 C C . ALA A 1 175 ? -6.530 0.915 1.209 1.00 87.62 175 ALA A C 1
ATOM 1319 O O . ALA A 1 175 ? -5.442 1.210 1.710 1.00 87.62 175 ALA A O 1
ATOM 1320 N N . PHE A 1 176 ? -7.214 1.765 0.435 1.00 84.00 176 PHE A N 1
ATOM 1321 C CA . PHE A 1 176 ? -6.692 3.084 0.082 1.00 84.00 176 PHE A CA 1
ATOM 1322 C C . PHE A 1 176 ? -6.653 4.049 1.263 1.00 84.00 176 PHE A C 1
ATOM 1324 O O . PHE A 1 176 ? -5.642 4.729 1.432 1.00 84.00 176 PHE A O 1
ATOM 1331 N N . ASP A 1 177 ? -7.691 4.087 2.101 1.00 87.38 177 ASP A N 1
ATOM 1332 C CA . ASP A 1 177 ? -7.712 4.950 3.285 1.00 87.38 177 ASP A CA 1
ATOM 1333 C C . ASP A 1 177 ? -6.571 4.594 4.241 1.00 87.38 177 ASP A C 1
ATOM 1335 O O . ASP A 1 177 ? -5.856 5.475 4.723 1.00 87.38 177 ASP A O 1
ATOM 1339 N N . THR A 1 178 ? -6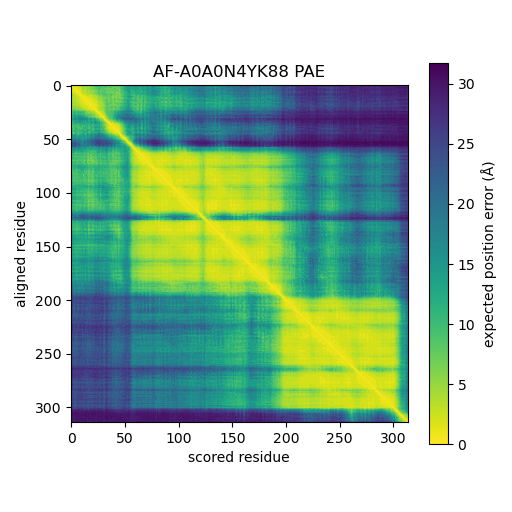.341 3.301 4.473 1.00 91.31 178 THR A N 1
ATOM 1340 C CA . THR A 1 178 ? -5.265 2.830 5.351 1.00 91.31 178 THR A CA 1
ATOM 1341 C C . THR A 1 178 ? -3.895 3.122 4.750 1.00 91.31 178 THR A C 1
ATOM 1343 O O . THR A 1 178 ? -3.014 3.640 5.437 1.00 91.31 178 THR A O 1
ATOM 1346 N N . PHE A 1 179 ? -3.712 2.862 3.454 1.00 88.06 179 PHE A N 1
ATOM 1347 C CA . PHE A 1 179 ? -2.474 3.206 2.760 1.00 88.06 179 PHE A CA 1
ATOM 1348 C C . PHE A 1 179 ? -2.188 4.714 2.828 1.00 88.06 179 PHE A C 1
ATOM 1350 O O . PHE A 1 179 ? -1.063 5.123 3.115 1.00 88.06 179 PHE A O 1
ATOM 1357 N N . ALA A 1 180 ? -3.212 5.552 2.648 1.00 82.94 180 ALA A N 1
ATOM 1358 C CA . ALA A 1 180 ? -3.095 6.999 2.769 1.00 82.94 180 ALA A CA 1
ATOM 1359 C C . ALA A 1 180 ? -2.721 7.431 4.196 1.00 82.94 180 ALA A C 1
ATOM 1361 O O . ALA A 1 180 ? -1.885 8.319 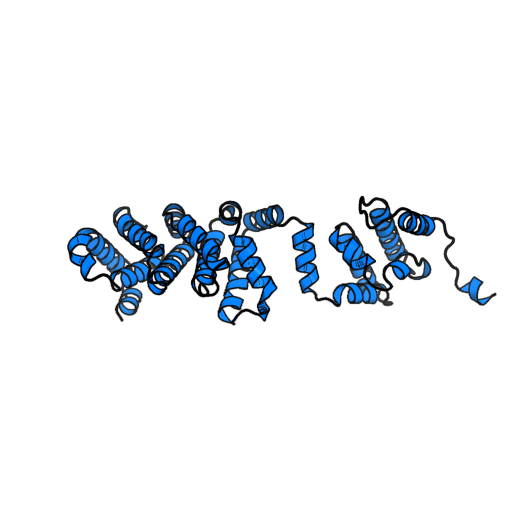4.365 1.00 82.94 180 ALA A O 1
ATOM 1362 N N . GLN A 1 181 ? -3.289 6.793 5.224 1.00 85.00 181 GLN A N 1
ATOM 1363 C CA . GLN A 1 181 ? -2.947 7.055 6.626 1.00 85.00 181 GLN A CA 1
ATOM 1364 C C . GLN A 1 181 ? -1.485 6.713 6.934 1.00 85.00 181 GLN A C 1
ATOM 1366 O O . GLN A 1 181 ? -0.805 7.505 7.588 1.00 85.00 181 GLN A O 1
ATOM 1371 N N . ILE A 1 182 ? -0.978 5.596 6.404 1.00 85.06 182 ILE A N 1
ATOM 1372 C CA . ILE A 1 182 ? 0.441 5.232 6.496 1.00 85.06 182 ILE A CA 1
ATOM 1373 C C . ILE A 1 182 ? 1.298 6.272 5.760 1.00 85.06 182 ILE A C 1
ATOM 1375 O O . ILE A 1 182 ? 2.256 6.798 6.316 1.00 85.06 182 ILE A O 1
ATOM 1379 N N . ALA A 1 183 ? 0.941 6.646 4.532 1.00 82.25 183 ALA A N 1
ATOM 1380 C CA . ALA A 1 183 ? 1.720 7.589 3.724 1.00 82.25 183 ALA A CA 1
ATOM 1381 C C . ALA A 1 183 ? 1.631 9.062 4.193 1.00 82.25 183 ALA A C 1
ATOM 1383 O O . ALA A 1 183 ? 2.347 9.929 3.670 1.00 82.25 183 ALA A O 1
ATOM 1384 N N . TYR A 1 184 ? 0.770 9.364 5.173 1.00 81.00 184 TYR A N 1
ATOM 1385 C CA . TYR A 1 184 ? 0.504 10.723 5.649 1.00 81.00 184 TYR A CA 1
ATOM 1386 C C . TYR A 1 184 ? 1.723 11.359 6.337 1.00 81.00 184 TYR A C 1
ATOM 1388 O O . TYR A 1 184 ? 2.068 12.513 6.068 1.00 81.00 184 TYR A O 1
ATOM 1396 N N . LYS A 1 185 ? 2.405 10.613 7.215 1.00 79.12 185 LYS A N 1
ATOM 1397 C CA . LYS A 1 185 ? 3.568 11.088 7.985 1.00 79.12 185 LYS A CA 1
ATOM 1398 C C . LYS A 1 185 ? 4.876 10.822 7.242 1.00 79.12 185 LYS A C 1
ATOM 1400 O O . LYS A 1 185 ? 5.005 9.833 6.522 1.00 79.12 185 LYS A O 1
ATOM 1405 N N . ARG A 1 186 ? 5.868 11.707 7.401 1.00 80.75 186 ARG A N 1
ATOM 1406 C CA . ARG A 1 186 ? 7.184 11.526 6.759 1.00 80.75 186 ARG A CA 1
ATOM 1407 C C . ARG A 1 186 ? 7.888 10.298 7.330 1.00 80.75 186 ARG A C 1
ATOM 1409 O O . ARG A 1 186 ? 8.362 9.471 6.565 1.00 80.75 186 ARG A O 1
ATOM 1416 N N . GLU A 1 187 ? 7.846 10.159 8.646 1.00 81.12 187 GLU A N 1
ATOM 1417 C CA . GLU A 1 187 ? 8.454 9.073 9.410 1.00 81.12 187 GLU A CA 1
ATOM 1418 C C . GLU A 1 187 ? 7.914 7.707 8.966 1.00 81.12 187 GLU A C 1
ATOM 1420 O O . GLU A 1 187 ? 8.659 6.745 8.823 1.00 81.12 187 GLU A O 1
ATOM 1425 N N . ALA A 1 188 ? 6.613 7.622 8.673 1.00 76.75 188 ALA A N 1
ATOM 1426 C CA . ALA A 1 188 ? 6.000 6.397 8.170 1.00 76.75 188 ALA A CA 1
ATOM 1427 C C . ALA A 1 188 ? 6.474 6.042 6.752 1.00 76.75 188 ALA A C 1
ATOM 1429 O O . ALA A 1 188 ? 6.698 4.871 6.463 1.00 76.75 188 ALA A O 1
ATOM 1430 N N . LYS A 1 189 ? 6.681 7.035 5.876 1.00 78.94 189 LYS A N 1
ATOM 1431 C CA . LYS A 1 189 ? 7.242 6.814 4.532 1.00 78.94 189 LYS A CA 1
ATOM 1432 C C . LYS A 1 189 ? 8.694 6.346 4.586 1.00 78.94 189 LYS A C 1
ATOM 1434 O O . LYS A 1 189 ? 9.050 5.430 3.857 1.00 78.94 189 LYS A O 1
ATOM 1439 N N . GLU A 1 190 ? 9.499 6.926 5.473 1.00 80.88 190 GLU A N 1
ATOM 1440 C CA . GLU A 1 190 ? 10.873 6.472 5.731 1.00 80.88 190 GLU A CA 1
ATOM 1441 C C . GLU A 1 190 ? 10.879 5.032 6.278 1.00 80.88 190 GLU A C 1
ATOM 1443 O O . GLU A 1 190 ? 11.652 4.194 5.820 1.00 80.88 190 GLU A O 1
ATOM 1448 N N . ASN A 1 191 ? 9.955 4.697 7.187 1.00 78.44 191 ASN A N 1
ATOM 1449 C CA . ASN A 1 191 ? 9.790 3.330 7.690 1.00 78.44 191 ASN A CA 1
ATOM 1450 C C . ASN A 1 191 ? 9.360 2.342 6.594 1.00 78.44 191 ASN A C 1
ATOM 1452 O O . ASN A 1 191 ? 9.904 1.241 6.529 1.00 78.44 191 ASN A O 1
ATOM 1456 N N . LEU A 1 192 ? 8.424 2.727 5.719 1.00 75.94 192 LEU A N 1
ATOM 1457 C CA . LEU A 1 192 ? 8.026 1.925 4.556 1.00 75.94 192 LEU A CA 1
ATOM 1458 C C . LEU A 1 192 ? 9.208 1.670 3.620 1.00 75.94 192 LEU A C 1
ATOM 1460 O O . LEU A 1 192 ? 9.412 0.538 3.185 1.00 75.94 192 LEU A O 1
ATOM 1464 N N . GLN A 1 193 ? 9.990 2.713 3.339 1.00 76.38 193 GLN A N 1
ATOM 1465 C CA . GLN A 1 193 ? 11.181 2.631 2.503 1.00 76.38 193 GLN A CA 1
ATOM 1466 C C . GLN A 1 193 ? 12.204 1.651 3.095 1.00 76.38 193 GLN A C 1
ATOM 1468 O O . GLN A 1 193 ? 12.690 0.766 2.396 1.00 76.38 193 GLN A O 1
ATOM 1473 N N . ASN A 1 194 ? 12.454 1.739 4.404 1.00 78.00 194 ASN A N 1
ATOM 1474 C CA . ASN A 1 194 ? 13.363 0.836 5.110 1.00 78.00 194 ASN A CA 1
ATOM 1475 C C . ASN A 1 194 ? 12.872 -0.622 5.139 1.00 78.00 194 ASN A C 1
ATOM 1477 O O . ASN A 1 194 ? 13.691 -1.536 5.097 1.00 78.00 194 ASN A O 1
ATOM 1481 N N . GLN A 1 195 ? 11.558 -0.856 5.240 1.00 71.94 195 GLN A N 1
ATOM 1482 C CA . GLN A 1 195 ? 10.995 -2.210 5.319 1.00 71.94 195 GLN A CA 1
ATOM 1483 C C . GLN A 1 195 ? 10.901 -2.914 3.968 1.00 71.94 195 GLN A C 1
ATOM 1485 O O . GLN A 1 195 ? 11.202 -4.102 3.877 1.00 71.94 195 GLN A O 1
ATOM 1490 N N . LEU A 1 196 ? 10.434 -2.209 2.939 1.00 71.31 196 LEU A N 1
ATOM 1491 C CA . LEU A 1 196 ? 10.216 -2.797 1.620 1.00 71.31 196 LEU A CA 1
ATOM 1492 C C . LEU A 1 196 ? 11.507 -2.777 0.792 1.00 71.31 196 LEU A C 1
ATOM 1494 O O . LEU A 1 196 ? 11.730 -3.680 -0.007 1.00 71.31 196 LEU A O 1
ATOM 1498 N N . GLY A 1 197 ? 12.391 -1.806 1.028 1.00 73.00 197 GLY A N 1
ATOM 1499 C CA . GLY A 1 197 ? 13.561 -1.551 0.198 1.00 73.00 197 GLY A CA 1
ATOM 1500 C C . GLY A 1 197 ? 13.192 -0.794 -1.080 1.00 73.00 197 GLY A C 1
ATOM 1501 O O . GLY A 1 197 ? 12.135 -1.018 -1.676 1.00 73.00 197 GLY A O 1
ATOM 1502 N N . ASP A 1 198 ? 14.087 0.097 -1.508 1.00 72.81 198 ASP A N 1
ATOM 1503 C CA . ASP A 1 198 ? 13.871 0.996 -2.652 1.00 72.81 198 ASP A CA 1
ATOM 1504 C C . ASP A 1 198 ? 13.499 0.233 -3.932 1.00 72.81 198 ASP A C 1
ATOM 1506 O O . ASP A 1 198 ? 12.529 0.577 -4.609 1.00 72.81 198 ASP A O 1
ATOM 1510 N N . ASP A 1 199 ? 14.222 -0.851 -4.228 1.00 76.56 199 ASP A N 1
ATOM 1511 C CA . ASP A 1 199 ? 14.018 -1.654 -5.437 1.00 76.56 199 ASP A CA 1
ATOM 1512 C C . ASP A 1 199 ? 12.668 -2.387 -5.437 1.00 76.56 199 ASP A C 1
ATOM 1514 O O . ASP A 1 199 ? 12.012 -2.449 -6.478 1.00 76.56 199 ASP A O 1
ATOM 1518 N N . LEU A 1 200 ? 12.224 -2.929 -4.296 1.00 76.75 200 LEU A N 1
ATOM 1519 C CA . LEU A 1 200 ? 10.955 -3.659 -4.220 1.00 76.75 200 LEU A CA 1
ATOM 1520 C C . LEU A 1 200 ? 9.778 -2.700 -4.389 1.00 76.75 200 LEU A C 1
ATOM 1522 O O . LEU A 1 200 ? 8.908 -2.957 -5.220 1.00 76.75 200 LEU A O 1
ATOM 1526 N N . LEU A 1 201 ? 9.773 -1.587 -3.648 1.00 77.81 201 LEU A N 1
ATOM 1527 C CA . LEU A 1 201 ? 8.701 -0.596 -3.713 1.00 77.81 201 LEU A CA 1
ATOM 1528 C C . LEU A 1 201 ? 8.590 -0.005 -5.123 1.00 77.81 201 LEU A C 1
ATOM 1530 O O . LEU A 1 201 ? 7.496 0.064 -5.685 1.00 77.81 201 LEU A O 1
ATOM 1534 N N . LEU A 1 202 ? 9.726 0.358 -5.726 1.00 81.75 202 LEU A N 1
ATOM 1535 C CA . LEU A 1 202 ? 9.749 0.909 -7.076 1.00 81.75 202 LEU A CA 1
ATOM 1536 C C . LEU A 1 202 ? 9.304 -0.125 -8.121 1.00 81.75 202 LEU A C 1
ATOM 1538 O O . LEU A 1 202 ? 8.529 0.217 -9.015 1.00 81.75 202 LEU A O 1
ATOM 1542 N N . SER A 1 203 ? 9.723 -1.390 -7.989 1.00 84.62 203 SER A N 1
ATOM 1543 C CA . SER A 1 203 ? 9.280 -2.470 -8.883 1.00 84.62 203 SER A CA 1
ATOM 1544 C C . SER A 1 203 ? 7.767 -2.693 -8.826 1.00 84.62 203 SER A C 1
ATOM 1546 O O . SER A 1 203 ? 7.113 -2.841 -9.860 1.00 84.62 203 SER A O 1
ATOM 1548 N N . GLN A 1 204 ? 7.198 -2.644 -7.621 1.00 78.75 204 GLN A N 1
ATOM 1549 C CA . GLN A 1 204 ? 5.769 -2.793 -7.383 1.00 78.75 204 GLN A CA 1
ATOM 1550 C C . GLN A 1 204 ? 4.989 -1.625 -7.983 1.00 78.75 204 GLN A C 1
ATOM 1552 O O . GLN A 1 204 ? 4.043 -1.838 -8.738 1.00 78.75 204 GLN A O 1
ATOM 1557 N N . TRP A 1 205 ? 5.414 -0.388 -7.726 1.00 82.12 205 TRP A N 1
ATOM 1558 C CA . TRP A 1 205 ? 4.756 0.792 -8.290 1.00 82.12 205 TRP A CA 1
ATOM 1559 C C . TRP A 1 205 ? 4.831 0.827 -9.809 1.00 82.12 205 TRP A C 1
ATOM 1561 O O . TRP A 1 205 ? 3.857 1.177 -10.472 1.00 82.12 205 TRP A O 1
ATOM 1571 N N . PHE A 1 206 ? 5.964 0.414 -10.372 1.00 84.25 206 PHE A N 1
ATOM 1572 C CA . PHE A 1 206 ? 6.106 0.290 -11.813 1.00 84.25 206 PHE A CA 1
ATOM 1573 C C . PHE A 1 206 ? 5.132 -0.749 -12.392 1.00 84.25 206 PHE A C 1
ATOM 1575 O O . PHE A 1 206 ? 4.551 -0.511 -13.450 1.00 84.25 206 PHE A O 1
ATOM 1582 N N . SER A 1 207 ? 4.880 -1.860 -11.688 1.00 83.81 207 SER A N 1
ATOM 1583 C CA . SER A 1 207 ? 3.912 -2.878 -12.127 1.00 83.81 207 SER A CA 1
ATOM 1584 C C . SER A 1 207 ? 2.474 -2.348 -12.233 1.00 83.81 207 SER A C 1
ATOM 1586 O O . SER A 1 207 ? 1.733 -2.776 -13.120 1.00 83.81 207 SER A O 1
ATOM 1588 N N . TYR A 1 208 ? 2.099 -1.354 -11.417 1.00 79.00 208 TYR A N 1
ATOM 1589 C CA . TYR A 1 208 ? 0.779 -0.713 -11.471 1.00 79.00 208 TYR A CA 1
ATOM 1590 C C . TYR A 1 208 ? 0.538 0.118 -12.730 1.00 79.00 208 TYR A C 1
ATOM 1592 O O . TYR A 1 208 ? -0.611 0.340 -13.105 1.00 79.00 208 TYR A O 1
ATOM 1600 N N . LEU A 1 209 ? 1.598 0.549 -13.419 1.00 80.75 209 LEU A N 1
ATOM 1601 C CA . LEU A 1 209 ? 1.470 1.182 -14.736 1.00 80.75 209 LEU A CA 1
ATOM 1602 C C . LEU A 1 209 ? 0.996 0.184 -15.809 1.00 80.75 209 LEU A C 1
ATOM 1604 O O . LEU A 1 209 ? 0.586 0.584 -16.900 1.00 80.75 209 LEU A O 1
ATOM 1608 N N . GLY A 1 210 ? 1.023 -1.111 -15.485 1.00 79.25 210 GLY A N 1
ATOM 1609 C CA . GLY A 1 210 ? 0.467 -2.198 -16.271 1.00 79.25 210 GLY A CA 1
ATOM 1610 C C . GLY A 1 210 ? 1.519 -2.975 -17.070 1.00 79.25 210 GLY A C 1
ATOM 1611 O O . GLY A 1 210 ? 2.563 -2.427 -17.437 1.00 79.25 210 GLY A O 1
ATOM 1612 N N . PRO A 1 211 ? 1.235 -4.248 -17.422 1.00 85.94 211 PRO A N 1
ATOM 1613 C CA . PRO A 1 211 ? 2.155 -5.096 -18.186 1.00 85.94 211 PRO A CA 1
ATOM 1614 C C . PRO A 1 211 ? 2.688 -4.489 -19.500 1.00 85.94 211 PRO A C 1
ATOM 1616 O O . PRO A 1 211 ? 3.845 -4.741 -19.832 1.00 85.94 211 PRO A O 1
ATOM 1619 N N . PRO A 1 212 ? 1.920 -3.675 -20.257 1.00 89.81 212 PRO A N 1
ATOM 1620 C CA . PRO A 1 212 ? 2.428 -3.038 -21.473 1.00 89.81 212 PRO A CA 1
ATOM 1621 C C . PRO A 1 212 ? 3.466 -1.933 -21.234 1.00 89.81 212 PRO A C 1
ATOM 1623 O O . PRO A 1 212 ? 4.126 -1.520 -22.188 1.00 89.81 212 PRO A O 1
ATOM 1626 N N . MET A 1 213 ? 3.616 -1.428 -20.003 1.00 92.81 213 MET A N 1
ATOM 1627 C CA . MET A 1 213 ? 4.389 -0.214 -19.725 1.00 92.81 213 MET A CA 1
ATOM 1628 C C . MET A 1 213 ? 5.842 -0.247 -20.239 1.00 92.81 213 MET A C 1
ATOM 1630 O O . MET A 1 213 ? 6.259 0.742 -20.849 1.00 92.81 213 MET A O 1
ATOM 1634 N N . PRO A 1 214 ? 6.621 -1.342 -20.101 1.00 93.50 214 PRO A N 1
ATOM 1635 C CA . PRO A 1 214 ? 7.971 -1.405 -20.667 1.00 93.50 214 PRO A CA 1
ATOM 1636 C C . PRO A 1 214 ? 8.001 -1.189 -22.184 1.00 93.50 214 PRO A C 1
ATOM 1638 O O . PRO A 1 214 ? 8.835 -0.447 -22.703 1.00 93.50 214 PRO A O 1
ATOM 1641 N N . SER A 1 215 ? 7.042 -1.793 -22.892 1.00 93.31 215 SER A N 1
ATOM 1642 C CA . SER A 1 215 ? 6.906 -1.659 -24.347 1.00 93.31 215 SER A CA 1
ATOM 1643 C C . SER A 1 215 ? 6.425 -0.263 -24.739 1.00 93.31 215 SER A C 1
ATOM 1645 O O . SER A 1 215 ? 6.867 0.286 -25.748 1.00 93.31 215 SER A O 1
ATOM 1647 N N . VAL A 1 216 ? 5.556 0.346 -23.924 1.00 92.56 216 VAL A N 1
ATOM 1648 C CA . VAL A 1 216 ? 5.138 1.740 -24.100 1.00 92.56 216 VAL A CA 1
ATOM 1649 C C . VAL A 1 216 ? 6.344 2.667 -23.971 1.00 92.56 216 VAL A C 1
ATOM 1651 O O . VAL A 1 216 ? 6.574 3.451 -24.884 1.00 92.56 216 VAL A O 1
ATOM 1654 N N . LEU A 1 217 ? 7.164 2.549 -22.920 1.00 93.25 217 LEU A N 1
ATOM 1655 C CA . LEU A 1 217 ? 8.374 3.372 -22.758 1.00 93.25 217 LEU A CA 1
ATOM 1656 C C . LEU A 1 217 ? 9.342 3.228 -23.939 1.00 93.25 217 LEU A C 1
ATOM 1658 O O . LEU A 1 217 ? 9.834 4.238 -24.447 1.00 93.25 217 LEU A O 1
ATOM 1662 N N . LEU A 1 218 ? 9.553 2.000 -24.426 1.00 95.31 218 LEU A N 1
ATOM 1663 C CA . LEU A 1 218 ? 10.362 1.747 -25.621 1.00 95.31 218 LEU A CA 1
ATOM 1664 C C . LEU A 1 218 ? 9.765 2.406 -26.877 1.00 95.31 218 LEU A C 1
ATOM 1666 O O . LEU A 1 218 ? 10.485 3.000 -27.675 1.00 95.31 218 LEU A O 1
ATOM 1670 N N . SER A 1 219 ? 8.443 2.367 -27.045 1.00 93.38 219 SER A N 1
ATOM 1671 C CA . SER A 1 219 ? 7.779 3.064 -28.150 1.00 93.38 219 SER A CA 1
ATOM 1672 C C . SER A 1 219 ? 7.926 4.584 -28.041 1.00 93.38 219 SER A C 1
ATOM 1674 O O . SER A 1 219 ? 8.151 5.251 -29.048 1.00 93.38 219 SER A O 1
ATOM 1676 N N . LEU A 1 220 ? 7.807 5.151 -26.836 1.00 92.00 220 LEU A N 1
ATOM 1677 C CA . LEU A 1 220 ? 7.875 6.598 -26.621 1.00 92.00 220 LEU A CA 1
ATOM 1678 C C . LEU A 1 220 ? 9.262 7.161 -26.946 1.00 92.00 220 LEU A C 1
ATOM 1680 O O . LEU A 1 220 ? 9.339 8.206 -27.589 1.00 92.00 220 LEU A O 1
ATOM 1684 N N . VAL A 1 221 ? 10.340 6.459 -26.578 1.00 92.81 221 VAL A N 1
ATOM 1685 C CA . VAL A 1 221 ? 11.711 6.921 -26.863 1.00 92.81 221 VAL A CA 1
ATOM 1686 C C . VAL A 1 221 ? 12.045 6.912 -28.362 1.00 92.81 221 VAL A C 1
ATOM 1688 O O . VAL A 1 221 ? 12.796 7.758 -28.844 1.00 92.81 221 VAL A O 1
ATOM 1691 N N . GLN A 1 222 ? 11.430 6.011 -29.130 1.00 90.88 222 GLN A N 1
ATOM 1692 C CA . GLN A 1 222 ? 11.645 5.888 -30.576 1.00 90.88 222 GLN A CA 1
ATOM 1693 C C . GLN A 1 222 ? 10.871 6.922 -31.408 1.00 90.88 222 GLN A C 1
ATOM 1695 O O . GLN A 1 222 ? 11.158 7.106 -32.591 1.00 90.88 222 GLN A O 1
ATOM 1700 N N . LYS A 1 223 ? 9.890 7.620 -30.824 1.00 87.50 223 LYS A N 1
ATOM 1701 C CA . LYS A 1 223 ? 9.104 8.624 -31.555 1.00 87.50 223 LYS A CA 1
ATOM 1702 C C . LYS A 1 223 ? 9.939 9.876 -31.876 1.00 87.50 223 LYS A C 1
ATOM 1704 O O . LYS A 1 223 ? 10.848 10.224 -31.119 1.00 87.50 223 LYS A O 1
ATOM 1709 N N . PRO A 1 224 ? 9.625 10.609 -32.962 1.00 86.56 224 PRO A N 1
ATOM 1710 C CA . PRO A 1 224 ? 10.316 11.842 -33.348 1.00 86.56 224 PRO A CA 1
ATOM 1711 C C . PRO A 1 224 ? 9.836 13.063 -32.535 1.00 86.56 224 PRO A C 1
ATOM 1713 O O . PRO A 1 224 ? 9.560 14.118 -33.097 1.00 86.56 224 PRO A O 1
ATOM 1716 N N . PHE A 1 225 ? 9.700 12.919 -31.213 1.00 88.06 225 PHE A N 1
ATOM 1717 C CA . PHE A 1 225 ? 9.269 13.985 -30.302 1.00 88.06 225 PHE A CA 1
ATOM 1718 C C . PHE A 1 225 ? 10.346 14.196 -29.224 1.00 88.06 225 PHE A C 1
ATOM 1720 O O . PHE A 1 225 ? 10.429 13.369 -28.312 1.00 88.06 225 PHE A O 1
ATOM 1727 N N . PRO A 1 226 ? 11.166 15.263 -29.314 1.00 86.44 226 PRO A N 1
ATOM 1728 C CA . PRO A 1 226 ? 12.339 15.463 -28.455 1.00 86.44 226 PRO A CA 1
ATOM 1729 C C . PRO A 1 226 ? 12.027 15.402 -26.954 1.00 86.44 226 PRO A C 1
ATOM 1731 O O . PRO A 1 226 ? 12.615 14.595 -26.238 1.00 86.44 226 PRO A O 1
ATOM 1734 N N . ASP A 1 227 ? 11.025 16.153 -26.487 1.00 87.31 227 ASP A N 1
ATOM 1735 C CA . ASP A 1 227 ? 10.665 16.217 -25.060 1.00 87.31 227 ASP A CA 1
ATOM 1736 C C . ASP A 1 227 ? 10.232 14.854 -24.499 1.00 87.31 227 ASP A C 1
ATOM 1738 O O . ASP A 1 227 ? 10.592 14.463 -23.383 1.00 87.31 227 ASP A O 1
ATOM 1742 N N . LEU A 1 228 ? 9.472 14.100 -25.296 1.00 87.50 228 LEU A N 1
ATOM 1743 C CA . LEU A 1 228 ? 8.985 12.775 -24.928 1.00 87.50 228 LEU A CA 1
ATOM 1744 C C . LEU A 1 228 ? 10.127 11.758 -24.900 1.00 87.50 228 LEU A C 1
ATOM 1746 O O . LEU A 1 228 ? 10.213 10.952 -23.972 1.00 87.50 228 LEU A O 1
ATOM 1750 N N . ARG A 1 229 ? 11.019 11.816 -25.895 1.00 88.69 229 ARG A N 1
ATOM 1751 C CA . ARG A 1 229 ? 12.215 10.976 -25.955 1.00 88.69 229 ARG A CA 1
ATOM 1752 C C . ARG A 1 229 ? 13.117 11.229 -24.757 1.00 88.69 229 ARG A C 1
ATOM 1754 O O . ARG A 1 229 ? 13.521 10.277 -24.098 1.00 88.69 229 ARG A O 1
ATOM 1761 N N . MET A 1 230 ? 13.395 12.493 -24.453 1.00 89.88 230 MET A N 1
ATOM 1762 C CA . MET A 1 230 ? 14.213 12.885 -23.307 1.00 89.88 230 MET A CA 1
ATOM 1763 C C . MET A 1 230 ? 13.598 12.400 -21.996 1.00 89.88 230 MET A C 1
ATOM 1765 O O . MET A 1 230 ? 14.284 11.783 -21.183 1.00 89.88 230 MET A O 1
ATOM 1769 N N . SER A 1 231 ? 12.286 12.576 -21.823 1.00 89.75 231 SER A N 1
ATOM 1770 C CA . SER A 1 231 ? 11.561 12.062 -20.654 1.00 89.75 231 SER A CA 1
ATOM 1771 C C . SER A 1 231 ? 11.672 10.538 -20.530 1.00 89.75 231 SER A C 1
ATOM 1773 O O . SER A 1 231 ? 11.928 10.015 -19.443 1.00 89.75 231 SER A O 1
ATOM 1775 N N . ALA A 1 232 ? 11.545 9.810 -21.643 1.00 92.38 232 ALA A N 1
ATOM 1776 C CA . ALA A 1 232 ? 11.719 8.361 -21.665 1.00 92.38 232 ALA A CA 1
ATOM 1777 C C . ALA A 1 232 ? 13.167 7.946 -21.340 1.00 92.38 232 ALA A C 1
ATOM 1779 O O . ALA A 1 232 ? 13.362 7.042 -20.532 1.00 92.38 232 ALA A O 1
ATOM 1780 N N . LEU A 1 233 ? 14.184 8.627 -21.881 1.00 93.31 233 LEU A N 1
ATOM 1781 C CA . LEU A 1 233 ? 15.598 8.372 -21.570 1.00 93.31 233 LEU A CA 1
ATOM 1782 C C . LEU A 1 233 ? 15.925 8.622 -20.096 1.00 93.31 233 LEU A C 1
ATOM 1784 O O . LEU A 1 233 ? 16.592 7.798 -19.476 1.00 93.31 233 LEU A O 1
ATOM 1788 N N . HIS A 1 234 ? 15.422 9.705 -19.504 1.00 92.62 234 HIS A N 1
ATOM 1789 C CA . HIS A 1 234 ? 15.561 9.937 -18.066 1.00 92.62 234 HIS A CA 1
ATOM 1790 C C . HIS A 1 234 ? 14.882 8.839 -17.241 1.00 92.62 234 HIS A C 1
ATOM 1792 O O . HIS A 1 234 ? 15.457 8.359 -16.264 1.00 92.62 234 HIS A O 1
ATOM 1798 N N . THR A 1 235 ? 13.702 8.389 -17.674 1.00 92.25 235 THR A N 1
ATOM 1799 C CA . THR A 1 235 ? 12.991 7.269 -17.042 1.00 92.25 235 THR A CA 1
ATOM 1800 C C . THR A 1 235 ? 13.817 5.983 -17.115 1.00 92.25 235 THR A C 1
ATOM 1802 O O . THR A 1 235 ? 13.988 5.313 -16.101 1.00 92.25 235 THR A O 1
ATOM 1805 N N . PHE A 1 236 ? 14.414 5.666 -18.270 1.00 94.69 236 PHE A N 1
ATOM 1806 C CA . PHE A 1 236 ? 15.339 4.536 -18.404 1.00 94.69 236 PHE A CA 1
ATOM 1807 C C . PHE A 1 236 ? 16.565 4.682 -17.502 1.00 94.69 236 PHE A C 1
ATOM 1809 O O . PHE A 1 236 ? 16.911 3.731 -16.811 1.00 94.69 236 PHE A O 1
ATOM 1816 N N . GLY A 1 237 ? 17.195 5.859 -17.465 1.00 92.25 237 GLY A N 1
ATOM 1817 C CA . GLY A 1 237 ? 18.342 6.125 -16.595 1.00 92.25 237 GLY A CA 1
ATOM 1818 C C . GLY A 1 237 ? 18.032 5.900 -15.117 1.00 92.25 237 GLY A C 1
ATOM 1819 O O . GLY A 1 237 ? 18.861 5.338 -14.408 1.00 92.25 237 GLY A O 1
ATOM 1820 N N . SER A 1 238 ? 16.826 6.270 -14.680 1.00 91.12 238 SER A N 1
ATOM 1821 C CA . SER A 1 238 ? 16.371 6.040 -13.310 1.00 91.12 238 SER A CA 1
ATOM 1822 C C . SER A 1 238 ? 15.961 4.596 -13.037 1.00 91.12 238 SER A C 1
ATOM 1824 O O . SER A 1 238 ? 16.171 4.131 -11.931 1.00 91.12 238 SER A O 1
ATOM 1826 N N . LEU A 1 239 ? 15.335 3.882 -13.976 1.00 92.62 239 LEU A N 1
ATOM 1827 C CA . LEU A 1 239 ? 14.863 2.513 -13.726 1.00 92.62 239 LEU A CA 1
ATOM 1828 C C . LEU A 1 239 ? 15.995 1.486 -13.852 1.00 92.62 239 LEU A C 1
ATOM 1830 O O . LEU A 1 239 ? 16.057 0.533 -13.080 1.00 92.62 239 LEU A O 1
ATOM 1834 N N . LEU A 1 240 ? 16.914 1.681 -14.800 1.00 94.44 240 LEU A N 1
ATOM 1835 C CA . LEU A 1 240 ? 18.023 0.760 -15.076 1.00 94.44 240 LEU A CA 1
ATOM 1836 C C . LEU A 1 240 ? 19.163 0.847 -14.050 1.00 94.44 240 LEU A C 1
ATOM 1838 O O . LEU A 1 240 ? 20.091 0.044 -14.122 1.00 94.44 240 LEU A O 1
ATOM 1842 N N . SER A 1 241 ? 19.106 1.778 -13.091 1.00 90.25 241 SER A N 1
ATOM 1843 C CA . SER A 1 241 ? 19.972 1.749 -11.905 1.00 90.25 241 SER A CA 1
ATOM 1844 C C . SER A 1 241 ? 19.543 0.705 -10.869 1.00 90.25 241 SER A C 1
ATOM 1846 O O . SER A 1 241 ? 20.329 0.396 -9.978 1.00 90.25 241 SER A O 1
ATOM 1848 N N . HIS A 1 242 ? 18.333 0.149 -10.991 1.00 90.69 242 HIS A N 1
ATOM 1849 C CA . HIS A 1 242 ? 17.773 -0.850 -10.077 1.00 90.69 242 HIS A CA 1
ATOM 1850 C C . HIS A 1 242 ? 17.758 -2.243 -10.714 1.00 90.69 242 HIS A C 1
ATOM 1852 O O . HIS A 1 242 ? 17.579 -2.387 -11.929 1.00 90.69 242 HIS A O 1
ATOM 1858 N N . HIS A 1 243 ? 17.894 -3.297 -9.901 1.00 89.94 243 HIS A N 1
ATOM 1859 C CA . HIS A 1 243 ? 18.007 -4.667 -10.420 1.00 89.94 243 HIS A CA 1
ATOM 1860 C C . HIS A 1 243 ? 16.752 -5.104 -11.194 1.00 89.94 243 HIS A C 1
ATOM 1862 O O . HIS A 1 243 ? 16.861 -5.662 -12.289 1.00 89.94 243 HIS A O 1
ATOM 1868 N N . PHE A 1 244 ? 15.561 -4.788 -10.668 1.00 91.88 244 PHE A N 1
ATOM 1869 C CA . PHE A 1 244 ? 14.295 -5.125 -11.326 1.00 91.88 244 PHE A CA 1
ATOM 1870 C C . PHE A 1 244 ? 14.159 -4.430 -12.690 1.00 91.88 244 PHE A C 1
ATOM 1872 O O . PHE A 1 244 ? 13.665 -5.035 -13.638 1.00 91.88 244 PHE A O 1
ATOM 1879 N N . GLY A 1 245 ? 14.618 -3.178 -12.813 1.00 94.00 245 GLY A N 1
ATOM 1880 C CA . GLY A 1 245 ? 14.529 -2.421 -14.057 1.00 94.00 245 GLY A CA 1
ATOM 1881 C C . GLY A 1 245 ? 15.387 -3.056 -15.146 1.00 94.00 245 GLY A C 1
ATOM 1882 O O . GLY A 1 245 ? 14.915 -3.250 -16.265 1.00 94.00 245 GLY A O 1
ATOM 1883 N N . ILE A 1 246 ? 16.611 -3.474 -14.801 1.00 95.19 246 ILE A N 1
ATOM 1884 C CA . ILE A 1 246 ? 17.485 -4.227 -15.714 1.00 95.19 246 ILE A CA 1
ATOM 1885 C C . ILE A 1 246 ? 16.785 -5.509 -16.184 1.00 95.19 246 ILE A C 1
ATOM 1887 O O . ILE A 1 246 ? 16.732 -5.770 -17.384 1.00 95.19 246 ILE A O 1
ATOM 1891 N N . GLN A 1 247 ? 16.204 -6.284 -15.265 1.00 93.81 247 GLN A N 1
ATOM 1892 C CA . GLN A 1 247 ? 15.494 -7.521 -15.599 1.00 93.81 247 GLN A CA 1
ATOM 1893 C C . GLN A 1 247 ? 14.305 -7.282 -16.542 1.00 93.81 247 GLN A C 1
ATOM 1895 O O . GLN A 1 247 ? 14.174 -7.967 -17.558 1.00 93.81 247 GLN A O 1
ATOM 1900 N N . VAL A 1 248 ? 13.454 -6.302 -16.228 1.00 94.69 248 VAL A N 1
ATOM 1901 C CA . VAL A 1 248 ? 12.245 -5.981 -16.999 1.00 94.69 248 VAL A CA 1
ATOM 1902 C C . VAL A 1 248 ? 12.592 -5.535 -18.419 1.00 94.69 248 VAL A C 1
ATOM 1904 O O . VAL A 1 248 ? 12.024 -6.042 -19.390 1.00 94.69 248 VAL A O 1
ATOM 1907 N N . PHE A 1 249 ? 13.536 -4.605 -18.568 1.00 96.25 249 PHE A N 1
ATOM 1908 C CA . PHE A 1 249 ? 13.839 -4.034 -19.879 1.00 96.25 249 PHE A CA 1
ATOM 1909 C C . PHE A 1 249 ? 14.713 -4.938 -20.744 1.00 96.25 249 PHE A C 1
ATOM 1911 O O . PHE A 1 249 ? 14.471 -5.008 -21.945 1.00 96.25 249 PHE A O 1
ATOM 1918 N N . LEU A 1 250 ? 15.647 -5.711 -20.178 1.00 95.00 250 LEU A N 1
ATOM 1919 C CA . LEU A 1 250 ? 16.359 -6.730 -20.963 1.00 95.00 250 LEU A CA 1
ATOM 1920 C C . LEU A 1 250 ? 15.425 -7.844 -21.458 1.00 95.00 250 LEU A C 1
ATOM 1922 O O . LEU A 1 250 ? 15.669 -8.406 -22.523 1.00 95.00 250 LEU A O 1
ATOM 1926 N N . GLY A 1 251 ? 14.345 -8.134 -20.725 1.00 93.69 251 GLY A N 1
ATOM 1927 C CA . GLY A 1 251 ? 13.278 -9.034 -21.172 1.00 93.69 251 GLY A CA 1
ATOM 1928 C C . GLY A 1 251 ? 12.302 -8.413 -22.181 1.00 93.69 251 GLY A C 1
ATOM 1929 O O . GLY A 1 251 ? 11.504 -9.133 -22.779 1.00 93.69 251 GLY A O 1
ATOM 1930 N N . THR A 1 252 ? 12.347 -7.093 -22.395 1.00 95.31 252 THR A N 1
ATOM 1931 C CA . THR A 1 252 ? 11.452 -6.396 -23.328 1.00 95.31 252 THR A CA 1
ATOM 1932 C C . THR A 1 252 ? 11.963 -6.544 -24.761 1.00 95.31 252 THR A C 1
ATOM 1934 O O . THR A 1 252 ? 13.083 -6.154 -25.092 1.00 95.31 252 THR A O 1
ATOM 1937 N N . THR A 1 253 ? 11.130 -7.098 -25.644 1.00 94.50 253 THR A N 1
ATOM 1938 C CA . THR A 1 253 ? 11.485 -7.336 -27.050 1.00 94.50 253 THR A CA 1
ATOM 1939 C C . THR A 1 253 ? 11.915 -6.045 -27.753 1.00 94.50 253 THR A C 1
ATOM 1941 O O . THR A 1 253 ? 11.239 -5.024 -27.662 1.00 94.50 253 THR A O 1
ATOM 1944 N N . GLY A 1 254 ? 13.047 -6.090 -28.463 1.00 93.81 254 GLY A N 1
ATOM 1945 C CA . GLY A 1 254 ? 13.590 -4.955 -29.220 1.00 93.81 254 GLY A CA 1
ATOM 1946 C C . GLY A 1 254 ? 14.290 -3.882 -28.378 1.00 93.81 254 GLY A C 1
ATOM 1947 O O . GLY A 1 254 ? 14.921 -2.995 -28.949 1.00 93.81 254 GLY A O 1
ATOM 1948 N N . PHE A 1 255 ? 14.243 -3.960 -27.041 1.00 96.56 255 PHE A N 1
ATOM 1949 C CA . PHE A 1 255 ? 14.917 -2.987 -26.178 1.00 96.56 255 PHE A CA 1
ATOM 1950 C C . PHE A 1 255 ? 16.433 -3.010 -26.377 1.00 96.56 255 PHE A C 1
ATOM 1952 O O . PHE A 1 255 ? 17.042 -1.960 -26.553 1.00 96.56 255 PHE A O 1
ATOM 1959 N N . LEU A 1 256 ? 17.047 -4.198 -26.380 1.00 95.25 256 LEU A N 1
ATOM 1960 C CA . LEU A 1 256 ? 18.499 -4.318 -26.504 1.00 95.25 256 LEU A CA 1
ATOM 1961 C C . LEU A 1 256 ? 19.006 -3.885 -27.886 1.00 95.25 256 LEU A C 1
ATOM 1963 O O . LEU A 1 256 ? 20.057 -3.252 -27.982 1.00 95.25 256 LEU A O 1
ATOM 1967 N N . ASP A 1 257 ? 18.256 -4.205 -28.940 1.00 94.06 257 ASP A N 1
ATOM 1968 C CA . ASP A 1 257 ? 18.592 -3.802 -30.306 1.00 94.06 257 ASP A CA 1
ATOM 1969 C C . ASP A 1 257 ? 18.518 -2.282 -30.444 1.00 94.06 257 ASP A C 1
ATOM 1971 O O . ASP A 1 257 ? 19.467 -1.663 -30.918 1.00 94.06 257 ASP A O 1
ATOM 1975 N N . TRP A 1 258 ? 17.451 -1.668 -29.919 1.00 95.06 258 TRP A N 1
ATOM 1976 C CA . TRP A 1 258 ? 17.353 -0.216 -29.826 1.00 95.06 258 TRP A CA 1
ATOM 1977 C C . TRP A 1 258 ? 18.503 0.370 -29.004 1.00 95.06 258 TRP A C 1
ATOM 1979 O O . TRP A 1 258 ? 19.152 1.303 -29.464 1.00 95.06 258 TRP A O 1
ATOM 1989 N N . LEU A 1 259 ? 18.800 -0.170 -27.819 1.00 95.50 259 LEU A N 1
ATOM 1990 C CA . LEU A 1 259 ? 19.817 0.368 -26.912 1.00 95.50 259 LEU A CA 1
ATOM 1991 C C . LEU A 1 259 ? 21.220 0.366 -27.539 1.00 95.50 259 LEU A C 1
ATOM 1993 O O . LEU A 1 259 ? 22.006 1.266 -27.265 1.00 95.50 259 LEU A O 1
ATOM 1997 N N . LEU A 1 260 ? 21.541 -0.617 -28.380 1.00 93.62 260 LEU A N 1
ATOM 1998 C CA . LEU A 1 260 ? 22.857 -0.738 -29.015 1.00 93.62 260 LEU A CA 1
ATOM 1999 C C . LEU A 1 260 ? 22.932 -0.124 -30.420 1.00 93.62 260 LEU A C 1
ATOM 2001 O O . LEU A 1 260 ? 24.020 -0.053 -30.992 1.00 93.62 260 LEU A O 1
ATOM 2005 N N . ASP A 1 261 ? 21.817 0.347 -30.972 1.00 91.19 261 ASP A N 1
ATOM 2006 C CA . ASP A 1 261 ? 21.797 1.028 -32.262 1.00 91.19 261 ASP A CA 1
ATOM 2007 C C . ASP A 1 261 ? 22.199 2.505 -32.111 1.00 91.19 261 ASP A C 1
ATOM 2009 O O . ASP A 1 261 ? 21.527 3.308 -31.462 1.00 91.19 261 ASP A O 1
ATOM 2013 N N . GLN A 1 262 ? 23.325 2.881 -32.714 1.00 84.50 262 GLN A N 1
ATOM 2014 C CA . GLN A 1 262 ? 23.829 4.256 -32.686 1.00 84.50 262 GLN A CA 1
ATOM 2015 C C . GLN A 1 262 ? 23.037 5.212 -33.593 1.00 84.50 262 GLN A C 1
ATOM 2017 O O . GLN A 1 262 ? 23.165 6.427 -33.445 1.00 84.50 262 GLN A O 1
ATOM 2022 N N . SER A 1 263 ? 22.257 4.690 -34.545 1.00 84.69 263 SER A N 1
ATOM 2023 C CA . SER A 1 263 ? 21.528 5.497 -35.530 1.00 84.69 263 SER A CA 1
ATOM 2024 C C . SER A 1 263 ? 20.238 6.112 -34.982 1.00 84.69 263 SER A C 1
ATOM 2026 O O . SER A 1 263 ? 19.707 7.047 -35.579 1.00 84.69 263 SER A O 1
ATOM 2028 N N . THR A 1 264 ? 19.758 5.642 -33.824 1.00 84.00 264 THR A N 1
ATOM 2029 C CA . THR A 1 264 ? 18.484 6.092 -33.238 1.00 84.00 264 THR A CA 1
ATOM 2030 C C . THR A 1 264 ? 18.566 7.475 -32.598 1.00 84.00 264 THR A C 1
ATOM 2032 O O . THR A 1 264 ? 17.532 8.091 -32.350 1.00 84.00 264 THR A O 1
ATOM 2035 N N . GLU A 1 265 ? 19.776 7.966 -32.307 1.00 82.19 265 GLU A N 1
ATOM 2036 C CA . GLU A 1 265 ? 19.984 9.228 -31.596 1.00 82.19 265 GLU A CA 1
ATOM 2037 C C . GLU A 1 265 ? 20.461 10.327 -32.547 1.00 82.19 265 GLU A C 1
ATOM 2039 O O . GLU A 1 265 ? 21.644 10.433 -32.882 1.00 82.19 265 GLU A O 1
ATOM 2044 N N . HIS A 1 266 ? 19.523 11.174 -32.971 1.00 77.25 266 HIS A N 1
ATOM 2045 C CA . HIS A 1 266 ? 19.808 12.332 -33.826 1.00 77.25 266 HIS A CA 1
ATOM 2046 C C . HIS A 1 266 ? 20.268 13.559 -33.028 1.00 77.25 266 HIS A C 1
ATOM 2048 O O . HIS A 1 266 ? 21.008 14.399 -33.535 1.00 77.25 266 HIS A O 1
ATOM 2054 N N . GLU A 1 267 ? 19.844 13.657 -31.769 1.00 84.00 267 GLU A N 1
ATOM 2055 C CA . GLU A 1 267 ? 20.160 14.771 -30.881 1.00 84.00 267 GLU A CA 1
ATOM 2056 C C . GLU A 1 267 ? 21.352 14.428 -29.990 1.00 84.00 267 GLU A C 1
ATOM 2058 O O . GLU A 1 267 ? 21.451 13.328 -29.441 1.00 84.00 267 GLU A O 1
ATOM 2063 N N . TRP A 1 268 ? 22.260 15.391 -29.819 1.00 86.31 268 TRP A N 1
ATOM 2064 C CA . TRP A 1 268 ? 23.471 15.191 -29.023 1.00 86.31 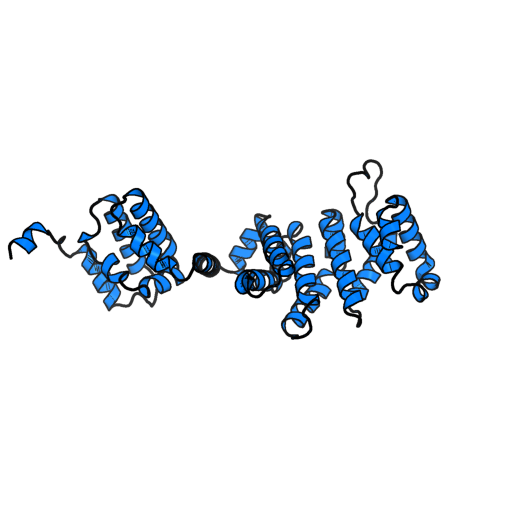268 TRP A CA 1
ATOM 2065 C C . TRP A 1 268 ? 23.147 14.795 -27.572 1.00 86.31 268 TRP A C 1
ATOM 2067 O O . TRP A 1 268 ? 23.846 13.964 -26.992 1.00 86.31 268 TRP A O 1
ATOM 2077 N N . GLU A 1 269 ? 22.092 15.378 -26.994 1.00 88.25 269 GLU A N 1
ATOM 2078 C CA . GLU A 1 269 ? 21.735 15.193 -25.590 1.00 88.25 269 GLU A CA 1
ATOM 2079 C C . GLU A 1 269 ? 21.147 13.804 -25.339 1.00 88.25 269 GLU A C 1
ATOM 2081 O O . GLU A 1 269 ? 21.594 13.097 -24.434 1.00 88.25 269 GLU A O 1
ATOM 2086 N N . ALA A 1 270 ? 20.225 13.380 -26.205 1.00 89.62 270 ALA A N 1
ATOM 2087 C CA . ALA A 1 270 ? 19.652 12.042 -26.193 1.00 89.62 270 ALA A CA 1
ATOM 2088 C C . ALA A 1 270 ? 20.745 10.969 -26.382 1.00 89.62 270 ALA A C 1
ATOM 2090 O O . ALA A 1 270 ? 20.846 10.022 -25.598 1.00 89.62 270 ALA A O 1
ATOM 2091 N N . GLY A 1 271 ? 21.666 11.198 -27.329 1.00 91.38 271 GLY A N 1
ATOM 2092 C CA . GLY A 1 271 ? 22.846 10.357 -27.537 1.00 91.38 271 GLY A CA 1
ATOM 2093 C C . GLY A 1 271 ? 23.761 10.266 -26.313 1.00 91.38 271 GLY A C 1
ATOM 2094 O O . GLY A 1 271 ? 24.266 9.184 -26.000 1.00 91.38 271 GLY A O 1
ATOM 2095 N N . ARG A 1 272 ? 23.950 11.377 -25.587 1.00 92.31 272 ARG A N 1
ATOM 2096 C CA . ARG A 1 272 ? 24.715 11.407 -24.332 1.00 92.31 272 ARG A CA 1
ATOM 2097 C C . ARG A 1 272 ? 24.028 10.587 -23.239 1.00 92.31 272 ARG A C 1
ATOM 2099 O O . ARG A 1 272 ? 24.686 9.737 -22.649 1.00 92.31 272 ARG A O 1
ATOM 2106 N N . LEU A 1 273 ? 22.732 10.795 -22.998 1.00 92.75 273 LEU A N 1
ATOM 2107 C CA . LEU A 1 273 ? 21.990 10.057 -21.967 1.00 92.75 273 LEU A CA 1
ATOM 2108 C C . LEU A 1 273 ? 21.971 8.554 -22.244 1.00 92.75 273 LEU A C 1
ATOM 2110 O O . LEU A 1 273 ? 22.212 7.755 -21.343 1.00 92.75 273 LEU A O 1
ATOM 2114 N N . LYS A 1 274 ? 21.756 8.158 -23.501 1.00 94.94 274 LYS A N 1
ATOM 2115 C CA . LYS A 1 274 ? 21.820 6.754 -23.910 1.00 94.94 274 LYS A CA 1
ATOM 2116 C C . LYS A 1 274 ? 23.203 6.148 -23.663 1.00 94.94 274 LYS A C 1
ATOM 2118 O O . LYS A 1 274 ? 23.313 5.057 -23.109 1.00 94.94 274 LYS A O 1
ATOM 2123 N N . ALA A 1 275 ? 24.266 6.872 -24.013 1.00 94.38 275 ALA A N 1
ATOM 2124 C CA . ALA A 1 275 ? 25.635 6.472 -23.700 1.00 94.38 275 ALA A CA 1
ATOM 2125 C C . ALA A 1 275 ? 25.870 6.321 -22.184 1.00 94.38 275 ALA A C 1
ATOM 2127 O O . ALA A 1 275 ? 26.517 5.362 -21.764 1.00 94.38 275 ALA A O 1
ATOM 2128 N N . ASP A 1 276 ? 25.335 7.223 -21.363 1.00 95.25 276 ASP A N 1
ATOM 2129 C CA . ASP A 1 276 ? 25.450 7.155 -19.902 1.00 95.25 276 ASP A CA 1
ATOM 2130 C C . ASP A 1 276 ? 24.692 5.956 -19.316 1.00 95.25 276 ASP A C 1
ATOM 2132 O O . ASP A 1 276 ? 25.232 5.261 -18.455 1.00 95.25 276 ASP A O 1
ATOM 2136 N N . ILE A 1 277 ? 23.507 5.634 -19.847 1.00 96.50 277 ILE A N 1
ATOM 2137 C CA . ILE A 1 277 ? 22.760 4.414 -19.501 1.00 96.50 277 ILE A CA 1
ATOM 2138 C C . ILE A 1 277 ? 23.605 3.168 -19.787 1.00 96.50 277 ILE A C 1
ATOM 2140 O O . ILE A 1 277 ? 23.760 2.314 -18.917 1.00 96.50 277 ILE A O 1
ATOM 2144 N N . ILE A 1 278 ? 24.201 3.071 -20.980 1.00 96.38 278 ILE A N 1
ATOM 2145 C CA . ILE A 1 278 ? 25.037 1.920 -21.355 1.00 96.38 278 ILE A CA 1
ATOM 2146 C C . ILE A 1 278 ? 26.251 1.804 -20.422 1.00 96.38 278 ILE A C 1
ATOM 2148 O O . ILE A 1 278 ? 26.567 0.709 -19.959 1.00 96.38 278 ILE A O 1
ATOM 2152 N N . ARG A 1 279 ? 26.916 2.919 -20.084 1.00 95.81 279 ARG A N 1
ATOM 2153 C CA . ARG A 1 279 ? 28.026 2.920 -19.110 1.00 95.81 279 ARG A CA 1
ATOM 2154 C C . ARG A 1 279 ? 27.569 2.450 -17.733 1.00 95.81 279 ARG A C 1
ATOM 2156 O O . ARG A 1 279 ? 28.263 1.649 -17.111 1.00 95.81 279 ARG A O 1
ATOM 2163 N N . SER A 1 280 ? 26.413 2.928 -17.278 1.00 95.19 280 SER A N 1
ATOM 2164 C CA . SER A 1 280 ? 25.815 2.519 -16.007 1.00 95.19 280 SER A CA 1
ATOM 2165 C C . SER A 1 280 ? 25.562 1.009 -15.970 1.00 95.19 280 SER A C 1
ATOM 2167 O O . SER A 1 280 ? 25.965 0.340 -15.023 1.00 95.19 280 SER A O 1
ATOM 2169 N N . LEU A 1 281 ? 25.018 0.439 -17.051 1.00 95.94 281 LEU A N 1
ATOM 2170 C CA . LEU A 1 281 ? 24.790 -1.003 -17.180 1.00 95.94 281 LEU A CA 1
ATOM 2171 C C . LEU A 1 281 ? 26.096 -1.812 -17.196 1.00 95.94 281 LEU A C 1
ATOM 2173 O O . LEU A 1 281 ? 26.191 -2.819 -16.499 1.00 95.94 281 LEU A O 1
ATOM 2177 N N . ILE A 1 282 ? 27.127 -1.365 -17.924 1.00 94.81 282 ILE A N 1
ATOM 2178 C CA . ILE A 1 282 ? 28.459 -2.010 -17.950 1.00 94.81 282 ILE A CA 1
ATOM 2179 C C . ILE A 1 282 ? 29.083 -2.059 -16.548 1.00 94.81 282 ILE A C 1
ATOM 2181 O O . ILE A 1 282 ? 29.753 -3.039 -16.196 1.00 94.81 282 ILE A O 1
ATOM 2185 N N . ASN A 1 283 ? 28.901 -0.982 -15.782 1.00 93.56 283 ASN A N 1
ATOM 2186 C CA . ASN A 1 283 ? 29.421 -0.829 -14.426 1.00 93.56 283 ASN A CA 1
ATOM 2187 C C . ASN A 1 283 ? 28.506 -1.450 -13.364 1.00 93.56 283 ASN A C 1
ATOM 2189 O O . ASN A 1 283 ? 28.915 -1.564 -12.210 1.00 93.56 283 ASN A O 1
ATOM 2193 N N . SER A 1 284 ? 27.291 -1.855 -13.735 1.00 90.31 284 SER A N 1
ATOM 2194 C CA . SER A 1 284 ? 26.394 -2.557 -12.828 1.00 90.31 284 SER A CA 1
ATOM 2195 C C . SER A 1 284 ? 26.987 -3.921 -12.465 1.00 90.31 284 SER A C 1
ATOM 2197 O O . SER A 1 284 ? 27.537 -4.628 -13.311 1.00 90.31 284 SER A O 1
ATOM 2199 N N . ASN A 1 285 ? 26.837 -4.327 -11.205 1.00 88.19 285 ASN A N 1
ATOM 2200 C CA . ASN A 1 285 ? 27.187 -5.677 -10.749 1.00 88.19 285 ASN A CA 1
ATOM 2201 C C . ASN A 1 285 ? 26.067 -6.692 -11.060 1.00 88.19 285 ASN A C 1
ATOM 2203 O O . ASN A 1 285 ? 25.914 -7.687 -10.354 1.00 88.19 285 ASN A O 1
ATOM 2207 N N . SER A 1 286 ? 25.236 -6.424 -12.074 1.00 90.62 286 SER A N 1
ATOM 2208 C CA . SER A 1 286 ? 24.085 -7.264 -12.399 1.00 90.62 286 SER A CA 1
ATOM 2209 C C . SER A 1 286 ? 24.531 -8.552 -13.101 1.00 90.62 286 SER A C 1
ATOM 2211 O O . SER A 1 286 ? 25.227 -8.473 -14.115 1.00 90.62 286 SER A O 1
ATOM 2213 N N . PRO A 1 287 ? 24.087 -9.741 -12.647 1.00 90.62 287 PRO A N 1
ATOM 2214 C CA . PRO A 1 287 ? 24.425 -11.011 -13.293 1.00 90.62 287 PRO A CA 1
ATOM 2215 C C . PRO A 1 287 ? 23.803 -11.152 -14.691 1.00 90.62 287 PRO A C 1
ATOM 2217 O O . PRO A 1 287 ? 24.237 -11.995 -15.469 1.00 90.62 287 PRO A O 1
ATOM 2220 N N . LEU A 1 288 ? 22.798 -10.328 -15.015 1.00 92.94 288 LEU A N 1
ATOM 2221 C CA . LEU A 1 288 ? 22.156 -10.290 -16.330 1.00 92.94 288 LEU A CA 1
ATOM 2222 C C . LEU A 1 288 ? 23.031 -9.610 -17.395 1.00 92.94 288 LEU A C 1
ATOM 2224 O O . LEU A 1 288 ? 22.793 -9.791 -18.586 1.00 92.94 288 LEU A O 1
ATOM 2228 N N . ILE A 1 289 ? 24.037 -8.833 -16.979 1.00 94.00 289 ILE A N 1
ATOM 2229 C CA . ILE A 1 289 ? 25.034 -8.229 -17.868 1.00 94.00 289 ILE A CA 1
ATOM 2230 C C . ILE A 1 289 ? 26.241 -9.165 -17.936 1.00 94.00 289 ILE A C 1
ATOM 2232 O O . ILE A 1 289 ? 27.289 -8.930 -17.332 1.00 94.00 289 ILE A O 1
ATOM 2236 N N . ASP A 1 290 ? 26.064 -10.272 -18.652 1.00 93.00 290 ASP A N 1
ATOM 2237 C CA . ASP A 1 290 ? 27.106 -11.273 -18.845 1.00 93.00 290 ASP A CA 1
ATOM 2238 C C . ASP A 1 290 ? 28.284 -10.741 -19.688 1.00 93.00 290 ASP A C 1
ATOM 2240 O O . ASP A 1 290 ? 28.241 -9.661 -20.286 1.00 93.00 290 ASP A O 1
ATOM 2244 N N . ALA A 1 291 ? 29.391 -11.491 -19.720 1.00 92.50 291 ALA A N 1
ATOM 2245 C CA . ALA A 1 291 ? 30.585 -11.070 -20.452 1.00 92.50 291 ALA A CA 1
ATOM 2246 C C . ALA A 1 291 ? 30.316 -10.794 -21.953 1.00 92.50 291 ALA A C 1
ATOM 2248 O O . ALA A 1 291 ? 30.778 -9.758 -22.443 1.00 92.50 291 ALA A O 1
ATOM 2249 N N . PRO A 1 292 ? 29.550 -11.631 -22.689 1.00 94.06 292 PRO A N 1
ATOM 2250 C CA . PRO A 1 292 ? 29.147 -11.330 -24.063 1.00 94.06 292 PRO A CA 1
ATOM 2251 C C . PRO A 1 292 ? 28.364 -10.019 -24.219 1.00 94.06 292 PRO A C 1
ATOM 2253 O O . PRO A 1 292 ? 28.689 -9.211 -25.094 1.00 94.06 292 PRO A O 1
ATOM 2256 N N . LEU A 1 293 ? 27.352 -9.771 -23.382 1.00 94.25 293 LEU A N 1
ATOM 2257 C CA . LEU A 1 293 ? 26.553 -8.549 -23.441 1.00 94.25 293 LEU A CA 1
ATOM 2258 C C . LEU A 1 293 ? 27.392 -7.317 -23.096 1.00 94.25 293 LEU A C 1
ATOM 2260 O O . LEU A 1 293 ? 27.31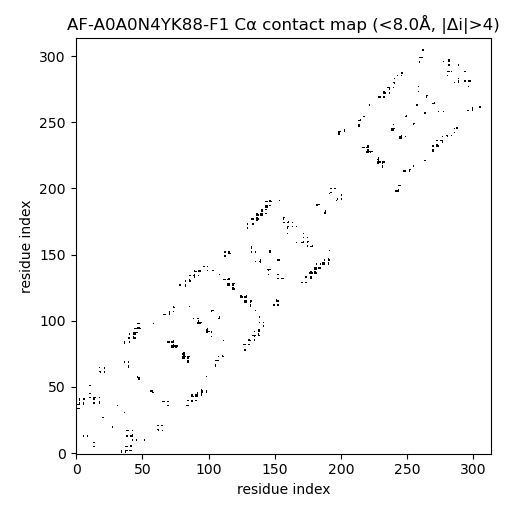2 -6.299 -23.786 1.00 94.25 293 LEU A O 1
ATOM 2264 N N . LYS A 1 294 ? 28.264 -7.428 -22.091 1.00 93.94 294 LYS A N 1
ATOM 2265 C CA . LYS A 1 294 ? 29.194 -6.365 -21.704 1.00 93.94 294 LYS A CA 1
ATOM 2266 C C . LYS A 1 294 ? 30.134 -5.983 -22.849 1.00 93.94 294 LYS A C 1
ATOM 2268 O O . LYS A 1 294 ? 30.334 -4.795 -23.092 1.00 93.94 294 LYS A O 1
ATOM 2273 N N . LEU A 1 295 ? 30.651 -6.960 -23.599 1.00 93.44 295 LEU A N 1
ATOM 2274 C CA . LEU A 1 295 ? 31.468 -6.706 -24.793 1.00 93.44 295 LEU A CA 1
ATOM 2275 C C . LEU A 1 295 ? 30.672 -5.995 -25.897 1.00 93.44 295 LEU A C 1
ATOM 2277 O O . LEU A 1 295 ? 31.173 -5.037 -26.487 1.00 93.44 295 LEU A O 1
ATOM 2281 N N . ARG A 1 296 ? 29.420 -6.402 -26.151 1.00 94.12 296 ARG A N 1
ATOM 2282 C CA . ARG A 1 296 ? 28.533 -5.717 -27.114 1.00 94.12 296 ARG A CA 1
ATOM 2283 C C . ARG A 1 296 ? 28.274 -4.261 -26.715 1.00 94.12 296 ARG A C 1
ATOM 2285 O O . ARG A 1 296 ? 28.343 -3.373 -27.559 1.00 94.12 296 ARG A O 1
ATOM 2292 N N . MET A 1 297 ? 28.031 -4.011 -25.429 1.00 95.00 297 MET A N 1
ATOM 2293 C CA . MET A 1 297 ? 27.859 -2.663 -24.880 1.00 95.00 297 MET A CA 1
ATOM 2294 C C . MET A 1 297 ? 29.142 -1.826 -24.968 1.00 95.00 297 MET A C 1
ATOM 2296 O O . MET A 1 297 ? 29.077 -0.634 -25.240 1.00 95.00 297 MET A O 1
ATOM 2300 N N . GLN A 1 298 ? 30.323 -2.422 -24.786 1.00 93.19 298 GLN A N 1
ATOM 2301 C CA . GLN A 1 298 ? 31.600 -1.723 -24.977 1.00 93.19 298 GLN A CA 1
ATOM 2302 C C . GLN A 1 298 ? 31.853 -1.377 -26.451 1.00 93.19 298 GLN A C 1
ATOM 2304 O O . GLN A 1 298 ? 32.322 -0.278 -26.753 1.00 93.19 298 GLN A O 1
ATOM 2309 N N . ALA A 1 299 ? 31.489 -2.274 -27.373 1.00 91.88 299 ALA A N 1
ATOM 2310 C CA . ALA A 1 299 ? 31.611 -2.047 -28.812 1.00 91.88 299 ALA A CA 1
ATOM 2311 C C . ALA A 1 299 ? 30.782 -0.844 -29.296 1.00 91.88 299 ALA A C 1
ATOM 2313 O O . ALA A 1 299 ? 31.195 -0.174 -30.244 1.00 91.88 299 ALA A O 1
ATOM 2314 N N . TYR A 1 300 ? 29.686 -0.505 -28.603 1.00 91.00 300 TYR A N 1
ATOM 2315 C CA . TYR A 1 300 ? 28.893 0.702 -28.863 1.00 91.00 300 TYR A CA 1
ATOM 2316 C C . TYR A 1 300 ? 29.734 1.989 -28.866 1.00 91.00 300 TYR A C 1
ATOM 2318 O O . 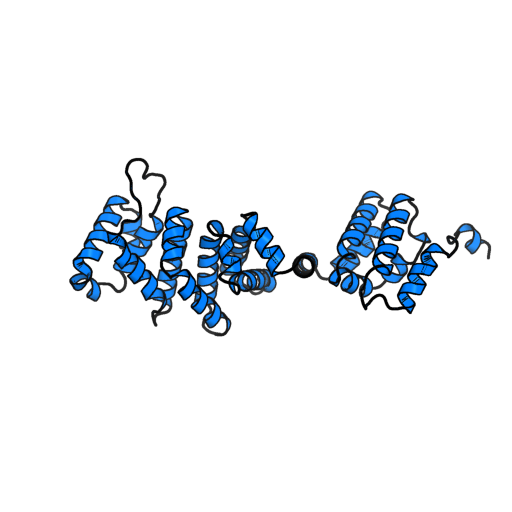TYR A 1 300 ? 29.411 2.917 -29.596 1.00 91.00 300 TYR A O 1
ATOM 2326 N N . PHE A 1 301 ? 30.821 2.065 -28.092 1.00 89.56 301 PHE A N 1
ATOM 2327 C CA . PHE A 1 301 ? 31.663 3.267 -28.018 1.00 89.56 301 PHE A CA 1
ATOM 2328 C C . PHE A 1 301 ? 32.815 3.289 -29.028 1.00 89.56 301 PHE A C 1
ATOM 2330 O O . PHE A 1 301 ? 33.454 4.326 -29.194 1.00 89.56 301 PHE A O 1
ATOM 2337 N N . ILE A 1 302 ? 33.102 2.154 -29.668 1.00 85.62 302 ILE A N 1
ATOM 2338 C CA . ILE A 1 302 ? 34.247 1.980 -30.574 1.00 85.62 302 ILE A CA 1
ATOM 2339 C C . ILE A 1 302 ? 33.779 1.954 -32.031 1.00 85.62 302 ILE A C 1
ATOM 2341 O O . ILE A 1 302 ? 34.494 2.421 -32.918 1.00 85.62 302 ILE A O 1
ATOM 2345 N N . ALA A 1 303 ? 32.589 1.407 -32.291 1.00 74.81 303 ALA A N 1
ATOM 2346 C CA . ALA A 1 303 ? 32.069 1.283 -33.641 1.00 74.81 303 ALA A CA 1
ATOM 2347 C C . ALA A 1 303 ? 31.837 2.673 -34.270 1.00 74.81 303 ALA A C 1
ATOM 2349 O O . ALA A 1 303 ? 31.254 3.544 -33.614 1.00 74.81 303 ALA A O 1
ATOM 2350 N N . PRO A 1 304 ? 32.279 2.894 -35.524 1.00 67.31 304 PRO A N 1
ATOM 2351 C CA . PRO A 1 304 ? 32.011 4.138 -36.231 1.00 67.31 304 PRO A CA 1
ATOM 2352 C C . PRO A 1 304 ? 30.500 4.316 -36.402 1.00 67.31 304 PRO A C 1
ATOM 2354 O O . PRO A 1 304 ? 29.796 3.356 -36.722 1.00 67.31 304 PRO A O 1
ATOM 2357 N N . LYS A 1 305 ? 30.008 5.548 -36.217 1.00 62.78 305 LYS A N 1
ATOM 2358 C CA . LYS A 1 305 ? 28.598 5.876 -36.463 1.00 62.78 305 LYS A CA 1
ATOM 2359 C C . LYS A 1 305 ? 28.226 5.450 -37.879 1.00 62.78 305 LYS A C 1
ATOM 2361 O O . LYS A 1 305 ? 28.854 5.911 -38.833 1.00 62.78 305 LYS A O 1
ATOM 2366 N N . ARG A 1 306 ? 27.216 4.582 -38.012 1.00 58.69 306 ARG A N 1
ATOM 2367 C CA . ARG A 1 306 ? 26.644 4.223 -39.317 1.00 58.69 306 ARG A CA 1
ATOM 2368 C C . ARG A 1 306 ? 26.210 5.509 -40.015 1.00 58.69 306 ARG A C 1
ATOM 2370 O O . ARG A 1 306 ? 25.340 6.214 -39.510 1.00 58.69 306 ARG A O 1
ATOM 2377 N N . ASN A 1 307 ? 26.856 5.831 -41.133 1.00 50.12 307 ASN A N 1
ATOM 2378 C CA . ASN A 1 307 ? 26.466 6.954 -41.968 1.00 50.12 307 ASN A CA 1
ATOM 2379 C C . ASN A 1 307 ? 25.459 6.438 -43.013 1.00 50.12 307 ASN A C 1
ATOM 2381 O O . ASN A 1 307 ? 25.874 5.694 -43.905 1.00 50.12 307 ASN A O 1
ATOM 2385 N N . PRO A 1 308 ? 24.166 6.798 -42.923 1.00 52.66 308 PRO A N 1
ATOM 2386 C CA . PRO A 1 308 ? 23.148 6.315 -43.857 1.00 52.66 308 PRO A CA 1
ATOM 2387 C C . PRO A 1 308 ? 23.424 6.728 -45.313 1.00 52.66 308 PRO A C 1
ATOM 2389 O O . PRO A 1 308 ? 22.965 6.060 -46.234 1.00 52.66 308 PRO A O 1
ATOM 2392 N N . GLU A 1 309 ? 24.226 7.774 -45.546 1.00 50.09 309 GLU A N 1
ATOM 2393 C CA . GLU A 1 309 ? 24.645 8.178 -46.895 1.00 50.09 309 GLU A CA 1
ATOM 2394 C C . GLU A 1 309 ? 25.639 7.196 -47.539 1.00 50.09 309 GLU A C 1
ATOM 2396 O O . GLU A 1 309 ? 25.694 7.094 -48.760 1.00 50.09 309 GLU A O 1
ATOM 2401 N N . VAL A 1 310 ? 26.407 6.450 -46.735 1.00 51.66 310 VAL A N 1
ATOM 2402 C CA . VAL A 1 310 ? 27.425 5.503 -47.225 1.00 51.66 310 VAL A CA 1
ATOM 2403 C C . VAL A 1 310 ? 26.810 4.137 -47.543 1.00 51.66 310 VAL A C 1
ATOM 2405 O O . VAL A 1 310 ? 27.255 3.476 -48.476 1.00 51.66 310 VAL A O 1
ATOM 2408 N N . GLU A 1 311 ? 25.760 3.723 -46.824 1.00 48.81 311 GLU A N 1
ATOM 2409 C CA . GLU A 1 311 ? 25.053 2.458 -47.090 1.00 48.81 311 GLU A CA 1
ATOM 2410 C C . GLU A 1 311 ? 24.145 2.523 -48.329 1.00 48.81 311 GLU A C 1
ATOM 2412 O O . GLU A 1 311 ? 23.953 1.500 -48.969 1.00 48.81 311 GLU A O 1
ATOM 2417 N N . MET A 1 312 ? 23.637 3.697 -48.731 1.00 47.78 312 MET A N 1
ATOM 2418 C CA . MET A 1 312 ? 22.894 3.840 -50.000 1.00 47.78 312 MET A CA 1
ATOM 2419 C C . MET A 1 312 ? 23.794 3.921 -51.247 1.00 47.78 312 MET A C 1
ATOM 2421 O O . MET A 1 312 ? 23.287 3.980 -52.368 1.00 47.78 312 MET A O 1
ATOM 2425 N N . MET A 1 313 ? 25.117 3.971 -51.065 1.00 45.81 313 MET A N 1
ATOM 2426 C CA . MET A 1 313 ? 26.112 3.989 -52.145 1.00 45.81 313 MET A CA 1
ATOM 2427 C C . MET A 1 313 ? 26.778 2.621 -52.386 1.00 45.81 313 MET A C 1
ATOM 2429 O O . MET A 1 313 ? 27.687 2.531 -53.214 1.00 45.81 313 MET A O 1
ATOM 2433 N N . LEU A 1 314 ? 26.327 1.574 -51.687 1.00 40.12 314 LEU A N 1
ATOM 2434 C CA . LEU A 1 314 ? 26.728 0.172 -51.853 1.00 40.12 314 LEU A CA 1
ATOM 2435 C C . LEU A 1 314 ? 25.522 -0.673 -52.279 1.00 40.12 314 LEU A C 1
ATOM 2437 O O . LEU A 1 314 ? 25.748 -1.636 -53.044 1.00 40.12 314 LEU A O 1
#

Organism: Nippostrongylus brasiliensis (NCBI:txid27835)

Secondary structure (DSSP, 8-state):
-HHHHHHHS-HHHHHHHHHHHHHTHHHHGGGTTTHHHHHHHHHHTTTT-GGG-SS-----GGGHHHHHHHHHHTT-SSHHHHHHHHHHHHHHHHH-HHHHHHHHHTTHHHHHHHHHHHHHT-TT-TTHHHHHHHHHHHHHTT-TTHHHHSTTHHHHHHHHHHTGGGS-HHHHHHHHHHHHHHHHSHHHHHHHHHHH-HHHHHHHHHHHT-TTHHHHHHHHHHSS-HHHHHHHHHHHHHHTTSHHHHHHHHTSTTHHHHHH-GGG--SHHHHHHHHHHHHHHHHS--TTS-HHHHHHHHHTTTSPP--HHHHTT-